Protein AF-A0A955JGC0-F1 (afdb_monomer)

Sequence (235 aa):
VHATVTGNVGMGVVRGPGHQGSLVNSIVRANGGPTQLTGFSPTSVRNSNVDAAFAGQNGNLAAPPLFVNVTQEDLALQPTSPCLGVAELAAANATLVDALEASRRLDHALSGTDLPDMGAYERPVFKLHISGQPQIGTMQVYSVSGPPGFVILFAGLLDGHASLSPFGFETVGQFANLIPVGPPSFAVGQPLALIVSGAPSLEGFRFGVQAIAFLASDPSKGQFTNRYRGRFYNP

pLDDT: mean 92.99, std 4.69, range [68.94, 98.31]

Mean predicted aligned error: 4.3 Å

Structure (mmCIF, N/CA/C/O backbone):
data_AF-A0A955JGC0-F1
#
_entry.id   AF-A0A955JGC0-F1
#
loop_
_atom_site.group_PDB
_atom_site.id
_atom_site.type_symbol
_atom_site.label_atom_id
_atom_site.label_alt_id
_atom_site.label_comp_id
_atom_site.label_asym_id
_atom_site.label_entity_id
_atom_site.label_seq_id
_atom_site.pdbx_PDB_ins_code
_atom_site.Cartn_x
_atom_site.Cartn_y
_atom_site.Cartn_z
_atom_site.occupancy
_atom_site.B_iso_or_equiv
_atom_site.auth_seq_id
_atom_site.auth_comp_id
_atom_site.auth_asym_id
_atom_site.auth_atom_id
_atom_site.pdbx_PDB_model_num
ATOM 1 N N . VAL A 1 1 ? 2.588 7.762 -11.967 1.00 78.00 1 VAL A N 1
ATOM 2 C CA . VAL A 1 1 ? 1.564 6.698 -12.031 1.00 78.00 1 VAL A CA 1
ATOM 3 C C . VAL A 1 1 ? 2.029 5.557 -11.141 1.00 78.00 1 VAL A C 1
ATOM 5 O O . VAL A 1 1 ? 2.940 4.850 -11.526 1.00 78.00 1 VAL A O 1
ATOM 8 N N . HIS A 1 2 ? 1.448 5.350 -9.966 1.00 92.25 2 HIS A N 1
ATOM 9 C CA . HIS A 1 2 ? 1.802 4.200 -9.121 1.00 92.25 2 HIS A CA 1
ATOM 10 C C . HIS A 1 2 ? 1.107 2.939 -9.644 1.00 92.25 2 HIS A C 1
ATOM 12 O O . HIS A 1 2 ? -0.031 2.660 -9.284 1.00 92.25 2 HIS A O 1
ATOM 18 N N . ALA A 1 3 ? 1.745 2.228 -10.572 1.00 94.81 3 ALA A N 1
ATOM 19 C CA . ALA A 1 3 ? 1.161 1.057 -11.222 1.00 94.81 3 ALA A CA 1
ATOM 20 C C . ALA A 1 3 ? 2.167 -0.082 -11.329 1.00 94.81 3 ALA A C 1
ATOM 22 O O . ALA A 1 3 ? 3.371 0.154 -11.428 1.00 94.81 3 ALA A O 1
ATOM 23 N N . THR A 1 4 ? 1.648 -1.304 -11.369 1.00 97.19 4 THR A N 1
ATOM 24 C CA . THR A 1 4 ? 2.418 -2.519 -11.623 1.00 97.19 4 THR A CA 1
ATOM 25 C C . THR A 1 4 ? 1.896 -3.171 -12.900 1.00 97.19 4 THR A C 1
ATOM 27 O O . THR A 1 4 ? 0.708 -3.459 -13.002 1.00 97.19 4 THR A O 1
ATOM 30 N N . VAL A 1 5 ? 2.779 -3.401 -13.869 1.00 96.56 5 VAL A N 1
ATOM 31 C CA . VAL A 1 5 ? 2.499 -4.093 -15.133 1.00 96.56 5 VAL A CA 1
ATOM 32 C C . VAL A 1 5 ? 3.520 -5.218 -15.292 1.00 96.56 5 VAL A C 1
ATOM 34 O O . VAL A 1 5 ? 4.711 -4.970 -15.501 1.00 96.56 5 VAL A O 1
ATOM 37 N N . THR A 1 6 ? 3.063 -6.458 -15.150 1.00 96.31 6 THR A N 1
ATOM 38 C CA . THR A 1 6 ? 3.913 -7.654 -15.102 1.00 96.31 6 THR A CA 1
ATOM 39 C C . THR A 1 6 ? 3.178 -8.862 -15.663 1.00 96.31 6 THR A C 1
ATOM 41 O O . THR A 1 6 ? 1.951 -8.893 -15.651 1.00 96.31 6 THR A O 1
ATOM 44 N N . GLY A 1 7 ? 3.917 -9.880 -16.112 1.00 94.00 7 GLY A N 1
ATOM 45 C CA . GLY A 1 7 ? 3.342 -11.165 -16.516 1.00 94.00 7 GLY A CA 1
ATOM 46 C C . GLY A 1 7 ? 2.616 -11.159 -17.863 1.00 94.00 7 GLY A C 1
ATOM 47 O O . GLY A 1 7 ? 2.029 -12.173 -18.233 1.00 94.00 7 GLY A O 1
ATOM 48 N N . ASN A 1 8 ? 2.668 -10.066 -18.629 1.00 93.69 8 ASN A N 1
ATOM 49 C CA . ASN A 1 8 ? 2.127 -10.063 -19.986 1.00 93.69 8 ASN A CA 1
ATOM 50 C C . ASN A 1 8 ? 2.946 -10.999 -20.885 1.00 93.69 8 ASN A C 1
ATOM 52 O O . ASN A 1 8 ? 4.169 -11.038 -20.780 1.00 93.69 8 ASN A O 1
ATOM 56 N N . VAL A 1 9 ? 2.299 -11.688 -21.832 1.00 94.25 9 VAL A N 1
ATOM 57 C CA . VAL A 1 9 ? 3.006 -12.478 -22.866 1.00 94.25 9 VAL A CA 1
ATOM 58 C C . VAL A 1 9 ? 3.831 -11.566 -23.783 1.00 94.25 9 VAL A C 1
ATOM 60 O O . VAL A 1 9 ? 4.929 -11.921 -24.201 1.00 94.25 9 VAL A O 1
ATOM 63 N N . GLY A 1 10 ? 3.297 -10.382 -24.092 1.00 91.81 10 GLY A N 1
ATOM 64 C CA . GLY A 1 10 ? 3.948 -9.367 -24.915 1.00 91.81 10 GLY A CA 1
ATOM 65 C C . GLY A 1 10 ? 4.701 -8.321 -24.094 1.00 91.81 10 GLY A C 1
ATOM 66 O O . GLY A 1 10 ? 5.237 -8.591 -23.022 1.00 91.81 10 GLY A O 1
ATOM 67 N N . MET A 1 11 ? 4.754 -7.099 -24.616 1.00 91.06 11 MET A N 1
ATOM 68 C CA . MET A 1 11 ? 5.411 -5.971 -23.949 1.00 91.06 11 MET A CA 1
ATOM 69 C C . MET A 1 11 ? 4.656 -5.521 -22.686 1.00 91.06 11 MET A C 1
ATOM 71 O O . MET A 1 11 ? 3.494 -5.869 -22.477 1.00 91.06 11 MET A O 1
ATOM 75 N N . GLY A 1 12 ? 5.323 -4.718 -21.854 1.00 94.31 12 GLY A N 1
ATOM 76 C CA . GLY A 1 12 ? 4.709 -4.089 -20.684 1.00 94.31 12 GLY A CA 1
ATOM 77 C C . GLY A 1 12 ? 3.813 -2.910 -21.070 1.00 94.31 12 GLY A C 1
ATOM 78 O O . GLY A 1 12 ? 2.594 -3.041 -21.114 1.00 94.31 12 GLY A O 1
ATOM 79 N N . VAL A 1 13 ? 4.414 -1.751 -21.355 1.00 95.06 13 VAL A N 1
ATOM 80 C CA . VAL A 1 13 ? 3.687 -0.515 -21.692 1.00 95.06 13 VAL A CA 1
ATOM 81 C C . VAL A 1 13 ? 4.189 0.072 -23.008 1.00 95.06 13 VAL A C 1
ATOM 83 O O . VAL A 1 13 ? 5.379 0.332 -23.186 1.00 95.06 13 VAL A O 1
ATOM 86 N N . VAL A 1 14 ? 3.253 0.352 -23.915 1.00 93.19 14 VAL A N 1
ATOM 87 C CA . VAL A 1 14 ? 3.519 1.011 -25.199 1.00 93.19 14 VAL A CA 1
ATOM 88 C C . VAL A 1 14 ? 2.933 2.414 -25.177 1.00 93.19 14 VAL A C 1
ATOM 90 O O . VAL A 1 14 ? 1.732 2.595 -24.979 1.00 93.19 14 VAL A O 1
ATOM 93 N N . ARG A 1 15 ? 3.773 3.416 -25.426 1.00 92.75 15 ARG A N 1
ATOM 94 C CA . ARG A 1 15 ? 3.343 4.796 -25.630 1.00 92.75 15 ARG A CA 1
ATOM 95 C C . ARG A 1 15 ? 3.159 5.056 -27.119 1.00 92.75 15 ARG A C 1
ATOM 97 O O . ARG A 1 15 ? 4.127 5.171 -27.867 1.00 92.75 15 ARG A O 1
ATOM 104 N N . GLY A 1 16 ? 1.897 5.123 -27.537 1.00 90.56 16 GLY A N 1
ATOM 105 C CA . GLY A 1 16 ? 1.527 5.372 -28.926 1.00 90.56 16 GLY A CA 1
ATOM 106 C C . GLY A 1 16 ? 1.867 6.794 -29.403 1.00 90.56 16 GLY A C 1
ATOM 107 O O . GLY A 1 16 ? 2.052 7.703 -28.582 1.00 90.56 16 GLY A O 1
ATOM 108 N N . PRO A 1 17 ? 1.902 7.018 -30.730 1.00 87.62 17 PRO A N 1
ATOM 109 C CA . PRO A 1 17 ? 2.074 8.349 -31.306 1.00 87.62 17 PRO A CA 1
ATOM 110 C C . PRO A 1 17 ? 1.052 9.348 -30.739 1.00 87.62 17 PRO A C 1
ATOM 112 O O . PRO A 1 17 ? -0.105 9.003 -30.500 1.00 87.62 17 PRO A O 1
ATOM 115 N N . GLY A 1 18 ? 1.483 10.583 -30.475 1.00 85.44 18 GLY A N 1
ATOM 116 C CA . GLY A 1 18 ? 0.622 11.655 -29.951 1.00 85.44 18 GLY A CA 1
ATOM 117 C C . GLY A 1 18 ? 0.405 11.667 -28.430 1.00 85.44 18 GLY A C 1
ATOM 118 O O . GLY A 1 18 ? -0.159 12.628 -27.915 1.00 85.44 18 GLY A O 1
ATOM 119 N N . HIS A 1 19 ? 0.886 10.667 -27.685 1.00 88.44 19 HIS A N 1
ATOM 120 C CA . HIS A 1 19 ? 0.755 10.639 -26.223 1.00 88.44 19 HIS A CA 1
ATOM 121 C C . HIS A 1 19 ? 1.965 11.291 -25.537 1.00 88.44 19 HIS A C 1
ATOM 123 O O . HIS A 1 19 ? 3.108 11.044 -25.931 1.00 88.44 19 HIS A O 1
ATOM 129 N N . GLN A 1 20 ? 1.733 12.097 -24.487 1.00 86.38 20 GLN A N 1
ATOM 130 C CA . GLN A 1 20 ? 2.781 12.839 -23.754 1.00 86.38 20 GLN A CA 1
ATOM 131 C C . GLN A 1 20 ? 2.987 12.453 -22.273 1.00 86.38 20 GLN A C 1
ATOM 133 O O . GLN A 1 20 ? 3.732 13.114 -21.556 1.00 86.38 20 GLN A O 1
ATOM 138 N N . GLY A 1 21 ? 2.365 11.363 -21.812 1.00 88.69 21 GLY A N 1
ATOM 139 C CA . GLY A 1 21 ? 2.423 10.931 -20.409 1.00 88.69 21 GLY A CA 1
ATOM 140 C C . GLY A 1 21 ? 3.812 10.490 -19.922 1.00 88.69 21 GLY A C 1
ATOM 141 O O . GLY A 1 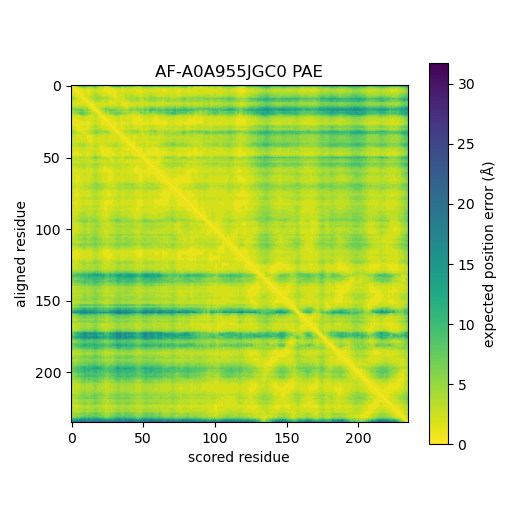21 ? 4.645 10.027 -20.705 1.00 88.69 21 GLY A O 1
ATOM 142 N N . SER A 1 22 ? 4.034 10.601 -18.608 1.00 92.19 22 SER A N 1
ATOM 143 C CA . SER A 1 22 ? 5.239 10.109 -17.923 1.00 92.19 22 SER A CA 1
ATOM 144 C C . SER A 1 22 ? 4.949 8.874 -17.065 1.00 92.19 22 SER A C 1
ATOM 146 O O . SER A 1 22 ? 3.861 8.735 -16.499 1.00 92.19 22 SER A O 1
ATOM 148 N N . LEU A 1 23 ? 5.941 7.989 -16.963 1.00 95.25 23 LEU A N 1
ATOM 149 C CA . LEU A 1 23 ? 5.955 6.846 -16.053 1.00 95.25 23 LEU A CA 1
ATOM 150 C C . LEU A 1 23 ? 6.730 7.241 -14.788 1.00 95.25 23 LEU A C 1
ATOM 152 O O . LEU A 1 23 ? 7.855 7.733 -14.870 1.00 95.25 23 LEU A O 1
ATOM 156 N N . VAL A 1 24 ? 6.104 7.090 -13.623 1.00 96.31 24 VAL A N 1
ATOM 157 C CA . VAL A 1 24 ? 6.618 7.619 -12.348 1.00 96.31 24 VAL A CA 1
ATOM 158 C C . VAL A 1 24 ? 6.186 6.693 -11.237 1.00 96.31 24 VAL A C 1
ATOM 160 O O . VAL A 1 24 ? 4.976 6.501 -11.122 1.00 96.31 24 VAL A O 1
ATOM 163 N N . ASN A 1 25 ? 7.104 6.204 -10.406 1.00 97.31 25 ASN A N 1
ATOM 164 C CA . ASN A 1 25 ? 6.797 5.315 -9.279 1.00 97.31 25 ASN A CA 1
ATOM 165 C C . ASN A 1 25 ? 6.118 4.009 -9.703 1.00 97.31 25 ASN A C 1
ATOM 167 O O . ASN A 1 25 ? 5.312 3.451 -8.964 1.00 97.31 25 ASN A O 1
ATOM 171 N N . SER A 1 26 ? 6.403 3.531 -10.914 1.00 97.50 26 SER A N 1
ATOM 172 C CA . SER A 1 26 ? 5.779 2.330 -11.472 1.00 97.50 26 SER A CA 1
ATOM 173 C C . SER A 1 26 ? 6.730 1.139 -11.464 1.00 97.50 26 SER A C 1
ATOM 175 O O . SER A 1 26 ? 7.951 1.290 -11.471 1.00 97.50 26 SER A O 1
ATOM 177 N N . ILE A 1 27 ? 6.167 -0.059 -11.552 1.00 98.31 27 ILE A N 1
ATOM 178 C CA . ILE A 1 27 ? 6.893 -1.278 -11.891 1.00 98.31 27 ILE A CA 1
ATOM 179 C C . ILE A 1 27 ? 6.371 -1.766 -13.241 1.00 98.31 27 ILE A C 1
ATOM 181 O O . ILE A 1 27 ? 5.200 -2.108 -13.366 1.00 98.31 27 ILE A O 1
ATOM 185 N N . VAL A 1 28 ? 7.236 -1.817 -14.250 1.00 97.56 28 VAL A N 1
ATOM 186 C CA . VAL A 1 28 ? 6.958 -2.448 -15.546 1.00 97.56 28 VAL A CA 1
ATOM 187 C C . VAL A 1 28 ? 8.076 -3.453 -15.806 1.00 97.56 28 VAL A C 1
ATOM 189 O O . VAL A 1 28 ? 9.129 -3.114 -16.342 1.00 97.56 28 VAL A O 1
ATOM 192 N N . ARG A 1 29 ? 7.898 -4.687 -15.331 1.00 95.19 29 ARG A N 1
ATOM 193 C CA . ARG A 1 29 ? 8.932 -5.737 -15.321 1.00 95.19 29 ARG A CA 1
ATOM 194 C C . ARG A 1 29 ? 8.314 -7.103 -15.560 1.00 95.19 29 ARG A C 1
ATOM 196 O O . ARG A 1 29 ? 7.120 -7.277 -15.374 1.00 95.19 29 ARG A O 1
ATOM 203 N N . ALA A 1 30 ? 9.161 -8.071 -15.911 1.00 93.31 30 ALA A N 1
ATOM 204 C CA . ALA A 1 30 ? 8.781 -9.474 -16.080 1.00 93.31 30 ALA A CA 1
ATOM 205 C C . ALA A 1 30 ? 7.608 -9.695 -17.062 1.00 93.31 30 ALA A C 1
ATOM 207 O O . ALA A 1 30 ? 6.782 -10.583 -16.869 1.00 93.31 30 ALA A O 1
ATOM 208 N N . ASN A 1 31 ? 7.547 -8.887 -18.122 1.00 95.25 31 ASN A N 1
ATOM 209 C CA . ASN A 1 31 ? 6.707 -9.125 -19.296 1.00 95.25 31 ASN A CA 1
ATOM 210 C C . ASN A 1 31 ? 7.528 -9.853 -20.378 1.00 95.25 31 ASN A C 1
ATOM 212 O O . ASN A 1 31 ? 8.738 -9.636 -20.468 1.00 95.25 31 ASN A O 1
ATOM 216 N N . GLY A 1 32 ? 6.882 -10.707 -21.174 1.00 92.94 32 GLY A N 1
ATOM 217 C CA . GLY A 1 32 ? 7.504 -11.650 -22.114 1.00 92.94 32 GLY A CA 1
ATOM 218 C C . GLY A 1 32 ? 7.983 -11.054 -23.441 1.00 92.94 32 GLY A C 1
ATOM 219 O O . GLY A 1 32 ? 8.671 -11.728 -24.205 1.00 92.94 32 GLY A O 1
ATOM 220 N N . GLY A 1 33 ? 7.652 -9.795 -23.722 1.00 90.25 33 GLY A N 1
ATOM 221 C CA . GLY A 1 33 ? 8.139 -9.065 -24.889 1.00 90.25 33 GLY A CA 1
ATOM 222 C C . GLY A 1 33 ? 9.628 -8.697 -24.799 1.00 90.25 33 GLY A C 1
ATOM 223 O O . GLY A 1 33 ? 10.219 -8.722 -23.719 1.00 90.25 33 GLY A O 1
ATOM 224 N N . PRO A 1 34 ? 10.244 -8.283 -25.924 1.00 88.62 34 PRO A N 1
ATOM 225 C CA . PRO A 1 34 ? 11.668 -7.932 -25.975 1.00 88.62 34 PRO A CA 1
ATOM 226 C C . PRO A 1 34 ? 12.019 -6.679 -25.155 1.00 88.62 34 PRO A C 1
ATOM 228 O O . PRO A 1 34 ? 13.178 -6.476 -24.807 1.00 88.62 34 PRO A O 1
ATOM 231 N N . THR A 1 35 ? 11.024 -5.842 -24.852 1.00 91.88 35 THR A N 1
ATOM 232 C CA . THR A 1 35 ? 11.151 -4.625 -24.044 1.00 91.88 35 THR A CA 1
ATOM 233 C C . THR A 1 35 ? 9.970 -4.507 -23.086 1.00 91.88 35 THR A C 1
ATOM 235 O O . THR A 1 35 ? 8.833 -4.844 -23.434 1.00 91.88 35 THR A O 1
ATOM 238 N N . GLN A 1 36 ? 10.211 -3.980 -21.889 1.00 94.00 36 GLN A N 1
ATOM 239 C CA . GLN A 1 36 ? 9.168 -3.606 -20.938 1.00 94.00 36 GLN A CA 1
ATOM 240 C C . GLN A 1 36 ? 8.467 -2.299 -21.340 1.00 94.00 36 GLN A C 1
ATOM 242 O O . GLN A 1 36 ? 7.262 -2.172 -21.126 1.00 94.00 36 GLN A O 1
ATOM 247 N N . LEU A 1 37 ? 9.187 -1.357 -21.956 1.00 94.62 37 LEU A N 1
ATOM 248 C CA . LEU A 1 37 ? 8.676 -0.060 -22.398 1.00 94.62 37 LEU A CA 1
ATOM 249 C C . LEU A 1 37 ? 8.966 0.210 -23.878 1.00 94.62 37 LEU A C 1
ATOM 251 O O . LEU A 1 37 ? 10.046 -0.079 -24.387 1.00 94.62 37 LEU A O 1
ATOM 255 N N . THR A 1 38 ? 8.030 0.867 -24.560 1.00 93.38 38 THR A N 1
ATOM 256 C CA . THR A 1 38 ? 8.218 1.341 -25.942 1.00 93.38 38 THR A CA 1
ATOM 257 C C . THR A 1 38 ? 7.654 2.746 -26.114 1.00 93.38 38 THR A C 1
ATOM 259 O O . THR A 1 38 ? 6.584 3.051 -25.595 1.00 93.38 38 THR A O 1
ATOM 262 N N . GLY A 1 39 ? 8.361 3.607 -26.854 1.00 92.81 39 GLY A N 1
ATOM 263 C CA . GLY A 1 39 ? 7.915 4.979 -27.139 1.00 92.81 39 GLY A CA 1
ATOM 264 C C . GLY A 1 39 ? 8.139 5.979 -25.996 1.00 92.81 39 GLY A C 1
ATOM 265 O O . GLY A 1 39 ? 7.565 7.066 -26.012 1.00 92.81 39 GLY A O 1
ATOM 266 N N . PHE A 1 40 ? 8.964 5.631 -25.005 1.00 93.81 40 PHE A N 1
ATOM 267 C CA . PHE A 1 40 ? 9.333 6.511 -23.894 1.00 93.81 40 PHE A CA 1
ATOM 268 C C . PHE A 1 40 ? 10.752 7.056 -24.065 1.00 93.81 40 PHE A C 1
ATOM 270 O O . PHE A 1 40 ? 11.670 6.315 -24.411 1.00 93.81 40 PHE A O 1
ATOM 277 N N . SER A 1 41 ? 10.944 8.344 -23.771 1.00 91.44 41 SER A N 1
ATOM 278 C CA . SER A 1 41 ? 12.279 8.923 -23.592 1.00 91.44 41 SER A CA 1
ATOM 279 C C . SER A 1 41 ? 12.772 8.684 -22.160 1.00 91.44 41 SER A C 1
ATOM 281 O O . SER A 1 41 ? 11.941 8.625 -21.244 1.00 91.44 41 SER A O 1
ATOM 283 N N . PRO A 1 42 ? 14.094 8.648 -21.913 1.00 89.44 42 PRO A N 1
ATOM 284 C CA . PRO A 1 42 ? 14.625 8.524 -20.556 1.00 89.44 42 PRO A CA 1
ATOM 285 C C . PRO A 1 42 ? 14.139 9.610 -19.589 1.00 89.44 42 PRO A C 1
ATOM 287 O O . PRO A 1 42 ? 13.915 9.342 -18.416 1.00 89.44 42 PRO A O 1
ATOM 290 N N . THR A 1 43 ? 13.889 10.825 -20.083 1.00 90.81 43 THR A N 1
ATOM 291 C CA . THR A 1 43 ? 13.346 11.942 -19.289 1.00 90.81 43 THR A CA 1
ATOM 292 C C . THR A 1 43 ? 11.877 11.771 -18.896 1.00 90.81 43 THR A C 1
ATOM 294 O O . THR A 1 43 ? 11.405 12.434 -17.977 1.00 90.81 43 THR A O 1
ATOM 297 N N . SER A 1 44 ? 11.139 10.891 -19.577 1.00 93.94 44 SER A N 1
ATOM 298 C CA . SER A 1 44 ? 9.718 10.631 -19.313 1.00 93.94 44 SER A CA 1
ATOM 299 C C . SER A 1 44 ? 9.470 9.458 -18.362 1.00 93.94 44 SER A C 1
ATOM 301 O O . SER A 1 44 ? 8.315 9.158 -18.063 1.00 93.94 44 SER A O 1
ATOM 303 N N . VAL A 1 45 ? 10.535 8.811 -17.886 1.00 96.25 45 VAL A N 1
ATOM 304 C CA . VAL A 1 45 ? 10.494 7.675 -16.961 1.00 96.25 45 VAL A CA 1
ATOM 305 C C . VAL A 1 45 ? 11.361 8.020 -15.756 1.00 96.25 45 VAL A C 1
ATOM 307 O O . VAL A 1 45 ? 12.550 8.298 -15.914 1.00 96.25 45 VAL A O 1
ATOM 310 N N . ARG A 1 46 ? 10.786 8.035 -14.554 1.00 96.75 46 ARG A N 1
ATOM 311 C CA . ARG A 1 46 ? 11.516 8.345 -13.314 1.00 96.75 46 ARG A CA 1
ATOM 312 C C . ARG A 1 46 ? 11.058 7.472 -12.156 1.00 96.75 46 ARG A C 1
ATOM 314 O O . ARG A 1 46 ? 9.897 7.056 -12.127 1.00 96.75 46 ARG A O 1
ATOM 321 N N . ASN A 1 47 ? 11.962 7.210 -11.215 1.00 97.38 47 ASN A N 1
ATOM 322 C CA . ASN A 1 47 ? 11.716 6.439 -9.995 1.00 97.38 47 ASN A CA 1
ATOM 323 C C . ASN A 1 47 ? 10.858 5.190 -10.246 1.00 97.38 47 ASN A C 1
ATOM 325 O O . ASN A 1 47 ? 9.907 4.927 -9.521 1.00 97.38 47 ASN A O 1
ATOM 329 N N . SER A 1 48 ? 11.132 4.470 -11.331 1.00 98.00 48 SER A N 1
ATOM 330 C CA . SER A 1 48 ? 10.359 3.304 -11.753 1.00 98.00 48 SER A CA 1
ATOM 331 C C . SER A 1 48 ? 11.277 2.105 -11.957 1.00 98.00 48 SER A C 1
ATOM 333 O O . SER A 1 48 ? 12.432 2.258 -12.351 1.00 98.00 48 SER A O 1
ATOM 335 N N . ASN A 1 49 ? 10.770 0.897 -11.725 1.00 98.06 49 ASN A N 1
ATOM 336 C CA . ASN A 1 49 ? 11.495 -0.335 -12.022 1.00 98.06 49 ASN A CA 1
ATOM 337 C C . ASN A 1 49 ? 11.079 -0.847 -13.405 1.00 98.06 49 ASN A C 1
ATOM 339 O O . ASN A 1 49 ? 9.927 -1.235 -13.592 1.00 98.06 49 ASN A O 1
ATOM 343 N N . VAL A 1 50 ? 11.986 -0.787 -14.380 1.00 96.19 50 VAL A N 1
ATOM 344 C CA . VAL A 1 50 ? 11.704 -0.924 -15.821 1.00 96.19 50 VAL A CA 1
ATOM 345 C C . VAL A 1 50 ? 12.857 -1.633 -16.562 1.00 96.19 50 VAL A C 1
ATOM 347 O O . VAL A 1 50 ? 13.647 -2.362 -15.961 1.00 96.19 50 VAL A O 1
ATOM 350 N N . ASP A 1 51 ? 12.955 -1.478 -17.886 1.00 92.19 51 ASP A N 1
ATOM 351 C CA . ASP A 1 51 ? 14.066 -2.013 -18.682 1.00 92.19 51 ASP A CA 1
ATOM 352 C C . ASP A 1 51 ? 15.443 -1.504 -18.233 1.00 92.19 51 ASP A C 1
ATOM 354 O O . ASP A 1 51 ? 15.608 -0.351 -17.827 1.00 92.19 51 ASP A O 1
ATOM 358 N N . ALA A 1 52 ? 16.467 -2.335 -18.454 1.00 92.06 52 ALA A N 1
ATOM 359 C CA . ALA A 1 52 ? 17.869 -1.985 -18.218 1.00 92.0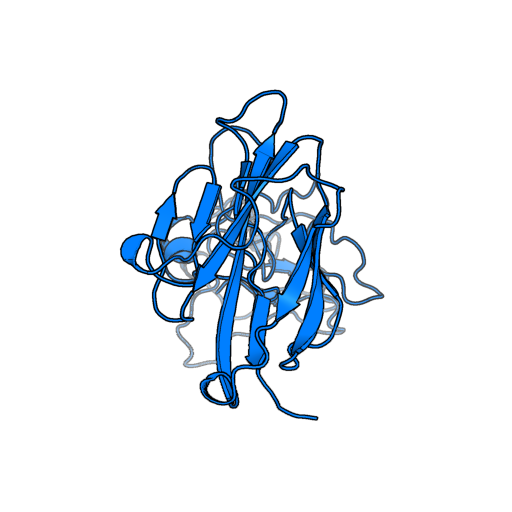6 52 ALA A CA 1
ATOM 360 C C . ALA A 1 52 ? 18.316 -0.709 -18.955 1.00 92.06 52 ALA A C 1
ATOM 362 O O . ALA A 1 52 ? 19.186 0.002 -18.464 1.00 92.06 52 ALA A O 1
ATOM 363 N N . ALA A 1 53 ? 17.681 -0.375 -20.084 1.00 92.25 53 ALA A N 1
ATOM 364 C CA . ALA A 1 53 ? 17.961 0.842 -20.846 1.00 92.25 53 ALA A CA 1
ATOM 365 C C . ALA A 1 53 ? 17.702 2.149 -20.064 1.00 92.25 53 ALA A C 1
ATOM 367 O O . ALA A 1 53 ? 18.265 3.186 -20.411 1.00 92.25 53 ALA A O 1
ATOM 368 N N . PHE A 1 54 ? 16.874 2.111 -19.015 1.00 94.94 54 PHE A N 1
ATOM 369 C CA . PHE A 1 54 ? 16.571 3.269 -18.165 1.00 94.94 54 PHE A CA 1
ATOM 370 C C . PHE A 1 54 ? 17.283 3.215 -16.807 1.00 94.94 54 PHE A C 1
ATOM 372 O O . PHE A 1 54 ? 17.246 4.199 -16.070 1.00 94.94 54 PHE A O 1
ATOM 379 N N . ALA A 1 55 ? 17.915 2.090 -16.456 1.00 93.88 55 ALA A N 1
ATOM 380 C CA . ALA A 1 55 ? 18.502 1.874 -15.137 1.00 93.88 55 ALA A CA 1
ATOM 381 C C . ALA A 1 55 ? 19.555 2.937 -14.793 1.00 93.88 55 ALA A C 1
ATOM 383 O O . ALA A 1 55 ? 20.370 3.319 -15.633 1.00 93.88 55 ALA A O 1
ATOM 384 N N . GLY A 1 56 ? 19.533 3.421 -13.549 1.00 93.50 56 GLY A N 1
ATOM 385 C CA . GLY A 1 56 ? 20.470 4.436 -13.056 1.00 93.50 56 GLY A CA 1
ATOM 386 C C . GLY A 1 56 ? 20.175 5.864 -13.528 1.00 93.50 56 GLY A C 1
ATOM 387 O O . GLY A 1 56 ? 20.815 6.802 -13.061 1.00 93.50 56 GLY A O 1
ATOM 388 N N . GLN A 1 57 ? 19.188 6.063 -14.403 1.00 94.88 57 GLN A N 1
ATOM 389 C CA . GLN A 1 57 ? 18.749 7.385 -14.849 1.00 94.88 57 GLN A CA 1
ATOM 390 C C . GLN A 1 57 ? 17.486 7.782 -14.089 1.00 94.88 57 GLN A C 1
ATOM 392 O O . GLN A 1 57 ? 16.580 6.967 -13.951 1.00 94.88 57 GLN A O 1
ATOM 397 N N . ASN A 1 58 ? 17.398 9.027 -13.611 1.00 95.25 58 ASN A N 1
ATOM 398 C CA . ASN A 1 58 ? 16.198 9.573 -12.952 1.00 95.25 58 ASN A CA 1
ATOM 399 C C . ASN A 1 58 ? 15.632 8.681 -11.823 1.00 95.25 58 ASN A C 1
ATOM 401 O O . ASN A 1 58 ? 14.418 8.569 -11.672 1.00 95.25 58 ASN A O 1
ATOM 405 N N . GLY A 1 59 ? 16.497 7.991 -11.070 1.00 95.50 59 GLY A N 1
ATOM 406 C CA . GLY A 1 59 ? 16.087 7.080 -9.993 1.00 95.50 59 GLY A CA 1
ATOM 407 C C . GLY A 1 59 ? 15.456 5.760 -10.455 1.00 95.50 59 GLY A C 1
ATOM 408 O O . GLY A 1 59 ? 14.870 5.054 -9.640 1.00 95.50 59 GLY A O 1
ATOM 409 N N . ASN A 1 60 ? 15.532 5.415 -11.744 1.00 97.81 60 ASN A N 1
ATOM 410 C CA . ASN A 1 60 ? 14.985 4.162 -12.254 1.00 97.81 60 ASN A CA 1
ATOM 411 C C . ASN A 1 60 ? 15.862 2.958 -11.906 1.00 97.81 60 ASN A C 1
ATOM 413 O O . ASN A 1 60 ? 17.095 3.024 -11.897 1.00 97.81 60 ASN A O 1
ATOM 417 N N . LEU A 1 61 ? 15.195 1.825 -11.722 1.00 97.88 61 LEU A N 1
ATOM 418 C CA . LEU A 1 61 ? 15.794 0.531 -11.437 1.00 97.88 61 LEU A CA 1
ATOM 419 C C . LEU A 1 61 ? 15.543 -0.434 -12.599 1.00 97.88 61 LEU A C 1
ATOM 421 O O . LEU A 1 61 ? 14.585 -0.284 -13.353 1.00 97.88 61 LEU A O 1
ATOM 425 N N . ALA A 1 62 ? 16.391 -1.452 -12.711 1.00 96.12 62 ALA A N 1
ATOM 426 C CA . ALA A 1 62 ? 16.149 -2.617 -13.557 1.00 96.12 62 ALA A CA 1
ATOM 427 C C . ALA A 1 62 ? 16.486 -3.885 -12.775 1.00 96.12 62 ALA A C 1
ATOM 429 O O . ALA A 1 62 ? 17.457 -4.586 -13.049 1.00 96.12 62 ALA A O 1
ATOM 430 N N . ALA A 1 63 ? 15.680 -4.159 -11.754 1.00 96.56 63 ALA A N 1
ATOM 431 C CA . ALA A 1 63 ? 15.890 -5.269 -10.834 1.00 96.56 63 ALA A CA 1
ATOM 432 C C . ALA A 1 63 ? 14.631 -6.146 -10.749 1.00 96.56 63 ALA A C 1
ATOM 434 O O . ALA A 1 63 ? 13.546 -5.705 -11.147 1.00 96.56 63 ALA A O 1
ATOM 435 N N . PRO A 1 64 ? 14.732 -7.408 -10.303 1.00 96.44 64 PRO A N 1
ATOM 436 C CA . PRO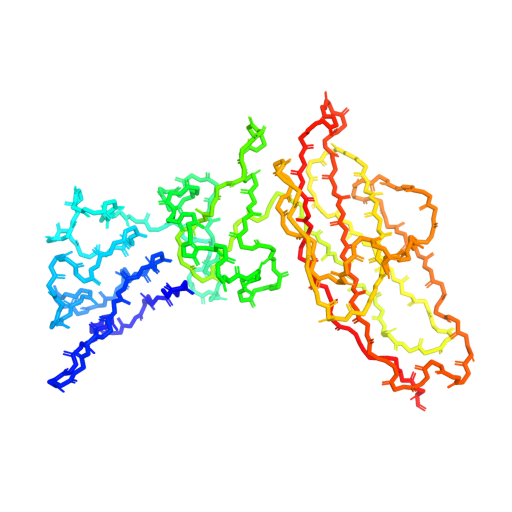 A 1 64 ? 13.554 -8.200 -9.966 1.00 96.44 64 PRO A CA 1
ATOM 437 C C . PRO A 1 64 ? 12.721 -7.477 -8.891 1.00 96.44 64 PRO A C 1
ATOM 439 O O . PRO A 1 64 ? 13.283 -7.123 -7.857 1.00 96.44 64 PRO A O 1
ATOM 442 N N . PRO A 1 65 ? 11.407 -7.252 -9.094 1.00 97.12 65 PRO A N 1
ATOM 443 C CA . PRO A 1 65 ? 10.565 -6.614 -8.079 1.00 97.12 65 PRO A CA 1
ATOM 444 C C . PRO A 1 65 ? 10.367 -7.452 -6.813 1.00 97.12 65 PRO A C 1
ATOM 446 O O . PRO A 1 65 ? 10.005 -6.897 -5.788 1.00 97.12 65 PRO A O 1
ATOM 449 N N . LEU A 1 66 ? 10.590 -8.770 -6.877 1.00 97.56 66 LEU A N 1
ATOM 450 C CA . LEU A 1 66 ? 10.366 -9.709 -5.770 1.00 97.56 66 LEU A CA 1
ATOM 451 C C . LEU A 1 66 ? 8.939 -9.607 -5.204 1.00 97.56 66 LEU A C 1
ATOM 453 O O . LEU A 1 66 ? 8.736 -9.216 -4.059 1.00 97.56 66 LEU A O 1
ATOM 457 N N . PHE A 1 67 ? 7.943 -9.938 -6.028 1.00 97.75 67 PHE A N 1
ATOM 458 C CA . PHE A 1 67 ? 6.546 -10.017 -5.595 1.00 97.75 67 PHE A CA 1
ATOM 459 C C . PHE A 1 67 ? 6.302 -11.220 -4.676 1.00 97.75 67 PHE A C 1
ATOM 461 O O . PHE A 1 67 ? 6.985 -12.238 -4.802 1.00 97.75 67 PHE A O 1
ATOM 468 N N . VAL A 1 68 ? 5.320 -11.129 -3.777 1.00 96.75 68 VAL A N 1
ATOM 469 C CA . VAL A 1 68 ? 4.949 -12.214 -2.854 1.00 96.75 68 VAL A CA 1
ATOM 470 C C . VAL A 1 68 ? 4.516 -13.462 -3.622 1.00 96.75 68 VAL A C 1
ATOM 472 O O . VAL A 1 68 ? 5.109 -14.522 -3.422 1.00 96.75 68 VAL A O 1
ATOM 475 N N . ASN A 1 69 ? 3.535 -13.347 -4.524 1.00 95.44 69 ASN A N 1
ATOM 476 C CA . ASN A 1 69 ? 3.111 -14.460 -5.368 1.00 95.44 69 ASN A CA 1
ATOM 477 C C . ASN A 1 69 ? 2.441 -13.998 -6.671 1.00 95.44 69 ASN A C 1
ATOM 479 O O . ASN A 1 69 ? 1.227 -13.827 -6.745 1.00 95.44 69 ASN A O 1
ATOM 483 N N . VAL A 1 70 ? 3.227 -13.918 -7.747 1.00 92.62 70 VAL A N 1
ATOM 484 C CA . VAL A 1 70 ? 2.724 -13.530 -9.077 1.00 92.62 70 VAL A CA 1
ATOM 485 C C . VAL A 1 70 ? 1.657 -14.493 -9.609 1.00 92.62 70 VAL A C 1
ATOM 487 O O . VAL A 1 70 ? 0.718 -14.054 -10.260 1.00 92.62 70 VAL A O 1
ATOM 490 N N . THR A 1 71 ? 1.762 -15.796 -9.321 1.00 91.25 71 THR A N 1
ATOM 491 C CA . THR A 1 71 ? 0.820 -16.805 -9.851 1.00 91.25 71 THR A CA 1
ATOM 492 C C . THR A 1 71 ? -0.569 -16.732 -9.224 1.00 91.25 71 THR A C 1
ATOM 494 O O . THR A 1 71 ? -1.531 -17.208 -9.818 1.00 91.25 71 THR A O 1
ATOM 497 N N . GLN A 1 72 ? -0.672 -16.127 -8.039 1.00 93.88 72 GLN A N 1
ATOM 498 C CA . GLN A 1 72 ? -1.933 -15.859 -7.347 1.00 93.88 72 GLN A CA 1
ATOM 499 C C . GLN A 1 72 ? -2.314 -14.374 -7.403 1.00 93.88 72 GLN A C 1
ATOM 501 O O . GLN A 1 72 ? -3.162 -13.941 -6.631 1.00 93.88 72 GLN A O 1
ATOM 506 N N . GLU A 1 73 ? -1.668 -13.598 -8.281 1.00 91.75 73 GLU A N 1
ATOM 507 C CA . GLU A 1 73 ? -1.887 -12.153 -8.442 1.00 91.75 73 GLU A CA 1
ATOM 508 C C . GLU A 1 73 ? -1.584 -11.320 -7.179 1.00 91.75 73 GLU A C 1
ATOM 510 O O . GLU A 1 73 ? -1.944 -10.146 -7.093 1.00 91.75 73 G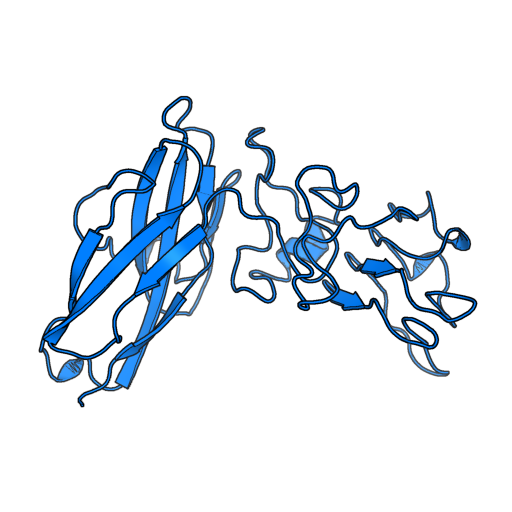LU A O 1
ATOM 515 N N . ASP A 1 74 ? -0.844 -11.881 -6.217 1.00 95.00 74 ASP A N 1
ATOM 516 C CA . ASP A 1 74 ? -0.318 -11.138 -5.074 1.00 95.00 74 ASP A CA 1
ATOM 517 C C . ASP A 1 74 ? 0.975 -10.423 -5.477 1.00 95.00 74 ASP A C 1
ATOM 519 O O . ASP A 1 74 ? 2.097 -10.939 -5.376 1.00 95.00 74 ASP A O 1
ATOM 523 N N . LEU A 1 75 ? 0.780 -9.213 -5.994 1.00 96.38 75 LEU A N 1
ATOM 524 C CA . LEU A 1 75 ? 1.836 -8.324 -6.461 1.00 96.38 75 LEU A CA 1
ATOM 525 C C . LEU A 1 75 ? 2.345 -7.377 -5.362 1.00 96.38 75 LEU A C 1
ATOM 527 O O . LEU A 1 75 ? 3.006 -6.382 -5.676 1.00 96.38 75 LEU A O 1
ATOM 531 N N . ALA A 1 76 ? 2.066 -7.661 -4.085 1.00 95.44 76 ALA A N 1
ATOM 532 C CA . ALA A 1 76 ? 2.742 -6.982 -2.987 1.00 95.44 76 ALA A CA 1
ATOM 533 C C . ALA A 1 76 ? 4.247 -7.299 -3.009 1.00 95.44 76 ALA A C 1
ATOM 535 O O . ALA A 1 76 ? 4.673 -8.367 -3.458 1.00 95.44 76 ALA A O 1
ATOM 536 N N . LEU A 1 77 ? 5.071 -6.367 -2.531 1.00 97.31 77 LEU A N 1
ATOM 537 C CA . LEU A 1 77 ? 6.524 -6.534 -2.503 1.00 97.31 77 LEU A CA 1
ATOM 538 C C . LEU A 1 77 ? 6.966 -7.380 -1.301 1.00 97.31 77 LEU A C 1
ATOM 540 O O . LEU A 1 77 ? 6.467 -7.227 -0.184 1.00 97.31 77 LEU A O 1
ATOM 544 N N . GLN A 1 78 ? 7.950 -8.252 -1.514 1.00 96.75 78 GLN A N 1
ATOM 545 C CA . GLN A 1 78 ? 8.642 -8.959 -0.437 1.00 96.75 78 GLN A CA 1
ATOM 546 C C . GLN A 1 78 ? 9.545 -8.004 0.367 1.00 96.75 78 GLN A C 1
ATOM 548 O O . GLN A 1 78 ? 10.007 -7.004 -0.182 1.00 96.75 78 GLN A O 1
ATOM 553 N N . PRO A 1 79 ? 9.882 -8.323 1.637 1.00 95.00 79 PRO A N 1
ATOM 554 C CA . PRO A 1 79 ? 10.696 -7.459 2.506 1.00 95.00 79 PRO A CA 1
ATOM 555 C C . PRO A 1 79 ? 12.095 -7.104 1.981 1.00 95.00 79 PRO A C 1
ATOM 557 O O . PRO A 1 79 ? 12.703 -6.160 2.466 1.00 95.00 79 PRO A O 1
ATOM 560 N N . THR A 1 80 ? 12.628 -7.873 1.032 1.00 96.06 80 THR A N 1
ATOM 561 C CA . THR A 1 80 ? 13.958 -7.672 0.434 1.00 96.06 80 THR A CA 1
ATOM 562 C C . THR A 1 80 ? 13.894 -7.052 -0.961 1.00 96.06 80 THR A C 1
ATOM 564 O O . THR A 1 80 ? 14.906 -6.997 -1.660 1.00 96.06 80 THR A O 1
ATOM 567 N N . SER A 1 81 ? 12.710 -6.618 -1.400 1.00 97.94 81 SER A N 1
ATOM 568 C CA . SER A 1 81 ? 12.537 -6.025 -2.719 1.00 97.94 81 SER A CA 1
ATOM 569 C C . SER A 1 81 ? 13.352 -4.734 -2.862 1.00 97.94 81 SER A C 1
ATOM 571 O O . SER A 1 81 ? 13.280 -3.862 -1.997 1.00 97.94 81 SER A O 1
ATOM 573 N N . PRO A 1 82 ? 14.068 -4.548 -3.987 1.00 97.56 82 PRO A N 1
ATOM 574 C CA . PRO A 1 82 ? 14.759 -3.294 -4.278 1.00 97.56 82 PRO A CA 1
ATOM 575 C C . PRO A 1 82 ? 13.792 -2.141 -4.588 1.00 97.56 82 PRO A C 1
ATOM 577 O O . PRO A 1 82 ? 14.235 -1.015 -4.771 1.00 97.56 82 PRO A O 1
ATOM 580 N N . CYS A 1 83 ? 12.489 -2.417 -4.704 1.00 97.94 83 CYS A N 1
ATOM 581 C CA . CYS A 1 83 ? 11.453 -1.423 -4.976 1.00 97.94 83 CYS A CA 1
ATOM 582 C C . CYS A 1 83 ? 10.878 -0.771 -3.711 1.00 97.94 83 CYS A C 1
ATOM 584 O O . CYS A 1 83 ? 10.039 0.119 -3.847 1.00 97.94 83 CYS A O 1
ATOM 586 N N . LEU A 1 84 ? 11.309 -1.199 -2.520 1.00 97.56 84 LEU A N 1
ATOM 587 C CA . LEU A 1 84 ? 10.825 -0.661 -1.252 1.00 97.56 84 LEU A CA 1
ATOM 588 C C . LEU A 1 84 ? 11.449 0.705 -0.933 1.00 97.56 84 LEU A C 1
ATOM 590 O O . LEU A 1 84 ? 12.666 0.857 -1.016 1.00 97.56 84 LEU A O 1
ATOM 594 N N . GLY A 1 85 ? 10.635 1.686 -0.540 1.00 96.12 85 GLY A N 1
ATOM 595 C CA . GLY A 1 85 ? 11.073 2.995 -0.037 1.00 96.12 85 GLY A CA 1
ATOM 596 C C . GLY A 1 85 ? 11.924 3.838 -0.995 1.00 96.12 85 GLY A C 1
ATOM 597 O O . GLY A 1 85 ? 12.705 4.674 -0.549 1.00 96.12 85 GLY A O 1
ATOM 598 N N . VAL A 1 86 ? 11.822 3.608 -2.305 1.00 96.25 86 VAL A N 1
ATOM 599 C CA . VAL A 1 86 ? 12.655 4.265 -3.336 1.00 96.25 86 VAL A CA 1
ATOM 600 C C . VAL A 1 86 ? 11.841 5.025 -4.389 1.00 96.25 86 VAL A C 1
ATOM 602 O O . VAL A 1 86 ? 12.403 5.572 -5.347 1.00 96.25 86 VAL A O 1
ATOM 605 N N . ALA A 1 87 ? 10.515 5.076 -4.243 1.00 96.62 87 ALA A N 1
ATOM 606 C CA . ALA A 1 87 ? 9.681 5.899 -5.104 1.00 96.62 87 ALA A CA 1
ATOM 607 C C . ALA A 1 87 ? 9.845 7.400 -4.800 1.00 96.62 87 ALA A C 1
ATOM 609 O O . ALA A 1 87 ? 10.299 7.830 -3.742 1.00 96.62 87 ALA A O 1
ATOM 610 N N . GLU A 1 88 ? 9.474 8.222 -5.773 1.00 95.12 88 GLU A N 1
ATOM 611 C CA . GLU A 1 88 ? 9.491 9.675 -5.691 1.00 95.12 88 GLU A CA 1
ATOM 612 C C . GLU A 1 88 ? 8.400 10.182 -4.736 1.00 95.12 88 GLU A C 1
ATOM 614 O O . GLU A 1 88 ? 7.204 9.989 -4.976 1.00 95.12 88 GLU A O 1
ATOM 619 N N . LEU A 1 89 ? 8.816 10.867 -3.669 1.00 93.12 89 LEU A N 1
ATOM 620 C CA . LEU A 1 89 ? 7.932 11.286 -2.582 1.00 93.12 89 LEU A CA 1
ATOM 621 C C . LEU A 1 89 ? 6.854 12.295 -3.006 1.00 93.12 89 LEU A C 1
ATOM 623 O O . LEU A 1 89 ? 5.715 12.188 -2.553 1.00 93.12 89 LEU A O 1
ATOM 627 N N . ALA A 1 90 ? 7.172 13.275 -3.860 1.00 92.19 90 ALA A N 1
ATOM 628 C CA . ALA A 1 90 ? 6.199 14.311 -4.216 1.00 92.19 90 ALA A CA 1
ATOM 629 C C . ALA A 1 90 ? 5.073 13.746 -5.098 1.00 92.19 90 ALA A C 1
ATOM 631 O O . ALA A 1 90 ? 3.903 14.049 -4.863 1.00 92.19 90 ALA A O 1
ATOM 632 N N . ALA A 1 91 ? 5.394 12.852 -6.036 1.00 91.44 91 ALA A N 1
ATOM 633 C CA . ALA A 1 91 ? 4.395 12.089 -6.780 1.00 91.44 91 ALA A CA 1
ATOM 634 C C . ALA A 1 91 ? 3.562 11.158 -5.882 1.00 91.44 91 ALA A C 1
ATOM 636 O O . ALA A 1 91 ? 2.350 11.062 -6.084 1.00 91.44 91 ALA A O 1
ATOM 637 N N . ALA A 1 92 ? 4.170 10.524 -4.873 1.00 91.81 92 ALA A N 1
ATOM 638 C CA . ALA A 1 92 ? 3.433 9.712 -3.904 1.00 91.81 92 ALA A CA 1
ATOM 639 C C . ALA A 1 92 ? 2.469 10.553 -3.059 1.00 91.81 92 ALA A C 1
ATOM 641 O O . ALA A 1 92 ? 1.342 10.135 -2.845 1.00 91.81 92 ALA A O 1
ATOM 642 N N . ASN A 1 93 ? 2.839 11.774 -2.661 1.00 90.94 93 ASN A N 1
ATOM 643 C CA . ASN A 1 93 ? 1.946 12.665 -1.908 1.00 90.94 93 ASN A CA 1
ATOM 644 C C . ASN A 1 93 ? 0.681 13.071 -2.682 1.00 90.94 93 ASN A C 1
ATOM 646 O O . ASN A 1 93 ? -0.312 13.450 -2.067 1.00 90.94 93 ASN A O 1
ATOM 650 N N . ALA A 1 94 ? 0.690 12.983 -4.015 1.00 90.31 94 ALA A N 1
ATOM 651 C CA . ALA A 1 94 ? -0.505 13.209 -4.826 1.00 90.31 94 ALA A CA 1
ATOM 652 C C . ALA A 1 94 ? -1.479 12.011 -4.817 1.00 90.31 94 ALA A C 1
ATOM 654 O O . ALA A 1 94 ? -2.611 12.139 -5.279 1.00 90.31 94 ALA A O 1
ATOM 655 N N . THR A 1 95 ? -1.052 10.849 -4.312 1.00 88.69 95 THR A N 1
ATOM 656 C CA . THR A 1 95 ? -1.831 9.606 -4.252 1.00 88.69 95 THR A CA 1
ATOM 657 C C . THR A 1 95 ? -1.895 9.134 -2.801 1.00 88.69 95 THR A C 1
ATOM 659 O O . THR A 1 95 ? -0.914 8.657 -2.265 1.00 88.69 95 THR A O 1
ATOM 662 N N . LEU A 1 96 ? -3.038 9.264 -2.131 1.00 89.50 96 LEU A N 1
ATOM 663 C CA . LEU A 1 96 ? -3.109 9.037 -0.676 1.00 89.50 96 LEU A CA 1
ATOM 664 C C . LEU A 1 96 ? -3.089 7.559 -0.277 1.00 89.50 96 LEU A C 1
ATOM 666 O O . LEU A 1 96 ? -2.506 7.196 0.746 1.00 89.50 96 LEU A O 1
ATOM 670 N N . VAL A 1 97 ? -3.743 6.723 -1.085 1.00 92.62 97 VAL A N 1
ATOM 671 C CA . VAL A 1 97 ? -3.865 5.283 -0.859 1.00 92.62 97 VAL A CA 1
ATOM 672 C C . VAL A 1 97 ? -3.425 4.492 -2.080 1.00 92.62 97 VAL A C 1
ATOM 674 O O . VAL A 1 97 ? -3.526 4.969 -3.211 1.00 92.62 97 VAL A O 1
ATOM 677 N N . ASP A 1 98 ? -2.950 3.279 -1.843 1.00 93.94 98 ASP A N 1
ATOM 678 C CA . ASP A 1 98 ? -2.645 2.296 -2.869 1.00 93.94 98 ASP A CA 1
ATOM 679 C C . ASP A 1 98 ? -3.887 1.474 -3.278 1.00 93.94 98 ASP A C 1
ATOM 681 O O . ASP A 1 98 ? -5.010 1.726 -2.827 1.00 93.94 98 ASP A O 1
ATOM 685 N N . ALA A 1 99 ? -3.698 0.478 -4.148 1.00 89.75 99 ALA A N 1
ATOM 686 C CA . ALA A 1 99 ? -4.791 -0.368 -4.633 1.00 89.75 99 ALA A CA 1
ATOM 687 C C . ALA A 1 99 ? -5.399 -1.314 -3.568 1.00 89.75 99 ALA A C 1
ATOM 689 O O . ALA A 1 99 ? -6.459 -1.887 -3.813 1.00 89.75 99 ALA A O 1
ATOM 690 N N . LEU A 1 100 ? -4.768 -1.473 -2.399 1.00 91.12 100 LEU A N 1
ATOM 691 C CA . LEU A 1 100 ? -5.286 -2.216 -1.239 1.00 91.12 100 LEU A CA 1
ATOM 692 C C . LEU A 1 100 ? -5.759 -1.288 -0.114 1.00 91.12 100 LEU A C 1
ATOM 694 O O . LEU A 1 100 ? -5.933 -1.738 1.020 1.00 91.12 100 LEU A O 1
ATOM 698 N N . GLU A 1 101 ? -5.977 -0.006 -0.419 1.00 93.00 101 GLU A N 1
ATOM 699 C CA . GLU A 1 101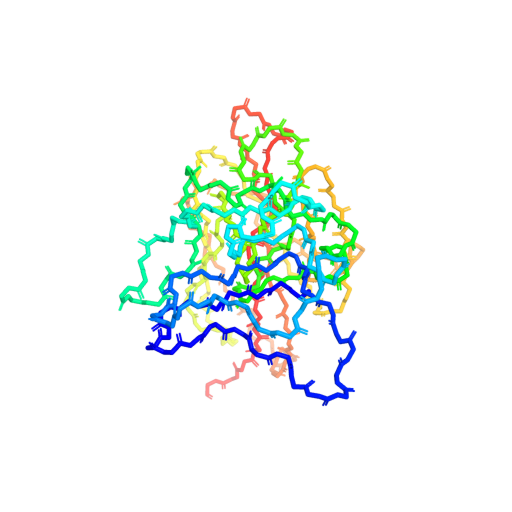 ? -6.388 1.019 0.543 1.00 93.00 101 GLU A CA 1
ATOM 700 C C . GLU A 1 101 ? -5.348 1.258 1.662 1.00 93.00 101 GLU A C 1
ATOM 702 O O . GLU A 1 101 ? -5.673 1.848 2.695 1.00 93.00 101 GLU A O 1
ATOM 707 N N . ALA A 1 102 ? -4.094 0.823 1.492 1.00 93.44 102 ALA A N 1
ATOM 708 C CA . ALA A 1 102 ? -2.984 1.181 2.372 1.00 93.44 102 ALA A CA 1
ATOM 709 C C . ALA A 1 102 ? -2.515 2.603 2.082 1.00 93.44 102 ALA A C 1
ATOM 711 O O . ALA A 1 102 ? -2.594 3.067 0.947 1.00 93.44 102 ALA A O 1
ATOM 712 N N . SER A 1 103 ? -2.025 3.307 3.105 1.00 93.50 103 SER A N 1
ATOM 713 C CA . SER A 1 103 ? -1.385 4.605 2.889 1.00 93.50 103 SER A CA 1
ATOM 714 C C . SER A 1 103 ? -0.266 4.464 1.862 1.00 93.50 103 SER A C 1
ATOM 716 O O . SER A 1 103 ? 0.518 3.531 1.972 1.00 93.50 103 SER A O 1
ATOM 718 N N . ARG A 1 104 ? -0.156 5.397 0.907 1.00 93.62 104 ARG A N 1
ATOM 719 C CA . ARG A 1 104 ? 0.911 5.397 -0.113 1.00 93.62 104 ARG A CA 1
ATOM 720 C C .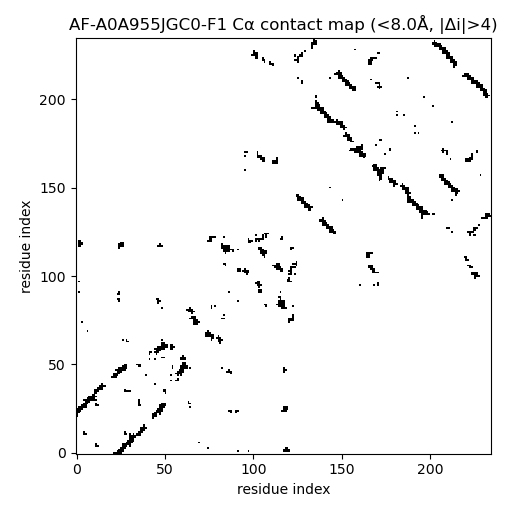 ARG A 1 104 ? 2.291 5.764 0.440 1.00 93.62 104 ARG A C 1
ATOM 722 O O . ARG A 1 104 ? 3.250 5.836 -0.313 1.00 93.62 104 ARG A O 1
ATOM 729 N N . ARG A 1 105 ? 2.394 6.071 1.729 1.00 93.25 105 ARG A N 1
ATOM 730 C CA . ARG A 1 105 ? 3.658 6.311 2.421 1.00 93.25 105 ARG A CA 1
ATOM 731 C C . ARG A 1 105 ? 3.650 5.501 3.696 1.00 93.25 105 ARG A C 1
ATOM 733 O O . ARG A 1 105 ? 2.796 5.731 4.548 1.00 93.25 105 ARG A O 1
ATOM 740 N N . LEU A 1 106 ? 4.586 4.571 3.820 1.00 94.75 106 LEU A N 1
ATOM 741 C CA . LEU A 1 106 ? 4.740 3.738 5.005 1.00 94.75 106 LEU A CA 1
ATOM 742 C C . LEU A 1 106 ? 6.222 3.595 5.341 1.00 94.75 106 LEU A C 1
ATOM 744 O O . LEU A 1 106 ? 7.078 3.528 4.463 1.00 94.75 106 LEU A O 1
ATOM 748 N N . ASP A 1 107 ? 6.533 3.514 6.628 1.00 93.62 107 ASP A N 1
ATOM 749 C CA . ASP A 1 107 ? 7.868 3.155 7.099 1.00 93.62 107 ASP A CA 1
ATOM 750 C C . ASP A 1 107 ? 8.000 1.627 7.149 1.00 93.62 107 ASP A C 1
ATOM 752 O O . ASP A 1 107 ? 7.971 1.000 8.211 1.00 93.62 107 ASP A O 1
ATOM 756 N N . HIS A 1 108 ? 8.111 1.004 5.970 1.00 91.81 108 HIS A N 1
ATOM 757 C CA . HIS A 1 108 ? 8.139 -0.457 5.826 1.00 91.81 108 HIS A CA 1
ATOM 758 C C . HIS A 1 108 ? 9.274 -1.134 6.628 1.00 91.81 108 HIS A C 1
ATOM 760 O O . HIS A 1 108 ? 9.204 -2.340 6.899 1.00 91.81 108 HIS A O 1
ATOM 766 N N . ALA A 1 109 ? 10.326 -0.373 6.958 1.00 92.38 109 ALA A N 1
ATOM 767 C CA . ALA A 1 109 ? 11.516 -0.804 7.686 1.00 92.38 109 ALA A CA 1
ATOM 768 C C . ALA A 1 109 ? 11.497 -0.420 9.176 1.00 92.38 109 ALA A C 1
ATOM 770 O O . ALA A 1 109 ? 12.399 -0.829 9.909 1.00 92.38 109 ALA A O 1
ATOM 771 N N . LEU A 1 110 ? 10.494 0.337 9.640 1.00 92.88 110 LEU A N 1
ATOM 772 C CA . LEU A 1 110 ? 10.415 0.862 11.013 1.00 92.88 110 LEU A CA 1
ATOM 773 C C . LEU A 1 110 ? 11.705 1.615 11.395 1.00 92.88 110 LEU A C 1
ATOM 775 O O . LEU A 1 110 ? 12.309 1.418 12.457 1.00 92.88 110 LEU A O 1
ATOM 779 N N . SER A 1 111 ? 12.170 2.435 10.463 1.00 92.19 111 SER A N 1
ATOM 780 C CA . SER A 1 111 ? 13.397 3.224 10.513 1.00 92.19 111 SER A CA 1
ATOM 781 C C . SER A 1 111 ? 13.187 4.640 11.057 1.00 92.19 111 SER A C 1
ATOM 783 O O . SER A 1 111 ? 14.158 5.316 11.385 1.00 92.19 111 SER A O 1
ATOM 785 N N . GLY A 1 112 ? 11.934 5.075 11.194 1.00 90.88 112 GLY A N 1
ATOM 786 C CA . GLY A 1 112 ? 11.545 6.449 11.491 1.00 90.88 112 GLY A CA 1
ATOM 787 C C . GLY A 1 112 ? 11.418 7.325 10.242 1.00 90.88 112 GLY A C 1
ATOM 788 O O . GLY A 1 112 ? 11.456 8.545 10.359 1.00 90.88 112 GLY A O 1
ATOM 789 N N . THR A 1 113 ? 11.314 6.744 9.042 1.00 92.06 113 THR A N 1
ATOM 790 C CA . THR A 1 113 ? 11.125 7.487 7.784 1.00 92.06 113 THR A CA 1
ATOM 791 C C . THR A 1 113 ? 10.114 6.768 6.893 1.00 92.06 113 THR A C 1
ATOM 793 O O . THR A 1 113 ? 10.338 5.631 6.489 1.00 92.06 113 THR A O 1
ATOM 796 N N . ASP A 1 114 ? 9.014 7.437 6.547 1.00 94.06 114 ASP A N 1
ATOM 797 C CA . ASP A 1 114 ? 7.994 6.901 5.645 1.00 94.06 114 ASP A CA 1
ATOM 798 C C . ASP A 1 114 ? 8.298 7.244 4.185 1.00 94.06 114 ASP A C 1
ATOM 800 O O . ASP A 1 114 ? 8.022 8.348 3.705 1.00 94.06 114 ASP A O 1
ATOM 804 N N . LEU A 1 115 ? 8.864 6.276 3.466 1.00 94.69 115 LEU A N 1
ATOM 805 C CA . LEU A 1 115 ? 9.174 6.403 2.046 1.00 94.69 115 LEU A CA 1
ATOM 806 C C . LEU A 1 115 ? 8.253 5.502 1.223 1.00 94.69 115 LEU A C 1
ATOM 808 O O . LEU A 1 115 ? 8.060 4.347 1.593 1.00 94.69 115 LEU A O 1
ATOM 812 N N . PRO A 1 116 ? 7.706 6.005 0.105 1.00 96.31 116 PRO A N 1
ATOM 813 C CA . PRO A 1 116 ? 6.841 5.216 -0.754 1.00 96.31 116 PRO A CA 1
ATOM 814 C C . PRO A 1 116 ? 7.626 4.128 -1.494 1.00 96.31 116 PRO A C 1
ATOM 816 O O . PRO A 1 116 ? 8.764 4.326 -1.938 1.00 96.31 116 PRO A O 1
ATOM 819 N N . ASP A 1 117 ? 6.968 3.005 -1.713 1.00 97.25 117 ASP A N 1
ATOM 820 C CA . ASP A 1 117 ? 7.405 1.933 -2.590 1.00 97.25 117 ASP A CA 1
ATOM 821 C C . ASP A 1 117 ? 7.111 2.274 -4.064 1.00 97.25 117 ASP A C 1
ATOM 823 O O . ASP A 1 117 ? 6.218 3.066 -4.393 1.00 97.25 117 ASP A O 1
ATOM 827 N N . MET A 1 118 ? 7.843 1.661 -4.995 1.00 97.88 118 MET A N 1
ATOM 828 C CA . MET A 1 118 ? 7.452 1.665 -6.410 1.00 97.88 118 MET A CA 1
ATOM 829 C C . MET A 1 118 ? 6.324 0.654 -6.655 1.00 97.88 118 MET A C 1
ATOM 831 O O . MET A 1 118 ? 6.295 -0.417 -6.058 1.00 97.88 118 MET A O 1
ATOM 835 N N . GLY A 1 119 ? 5.447 0.946 -7.616 1.00 97.00 119 GLY A N 1
ATOM 836 C CA . GLY A 1 119 ? 4.382 0.041 -8.049 1.00 97.00 119 GLY A CA 1
ATOM 837 C C . GLY A 1 119 ? 3.010 0.377 -7.469 1.00 97.00 119 GLY A C 1
ATOM 838 O O . GLY A 1 119 ? 2.797 1.436 -6.885 1.00 97.00 119 GLY A O 1
ATOM 839 N N . ALA A 1 120 ? 2.053 -0.524 -7.689 1.00 96.19 120 ALA A N 1
ATOM 840 C CA . ALA A 1 120 ? 0.650 -0.342 -7.304 1.00 96.19 120 ALA A CA 1
ATOM 841 C C . ALA A 1 120 ? 0.369 -0.547 -5.807 1.00 96.19 120 ALA A C 1
ATOM 843 O O . ALA A 1 120 ? -0.670 -0.099 -5.328 1.00 96.19 120 ALA A O 1
ATOM 844 N N . TYR A 1 121 ? 1.278 -1.200 -5.080 1.00 96.56 121 TYR A N 1
ATOM 845 C CA . TYR A 1 121 ? 1.089 -1.625 -3.692 1.00 96.56 121 TYR A CA 1
ATOM 846 C C . TYR A 1 121 ? 2.216 -1.076 -2.818 1.00 96.56 121 TYR A C 1
ATOM 848 O O . TYR A 1 121 ? 3.355 -0.989 -3.273 1.00 96.56 121 TYR A O 1
ATOM 856 N N . GLU A 1 122 ? 1.885 -0.636 -1.614 1.00 96.19 122 GLU A N 1
ATOM 857 C CA . GLU A 1 122 ? 2.840 -0.425 -0.526 1.00 96.19 122 GLU A CA 1
ATOM 858 C C . GLU A 1 122 ? 2.941 -1.705 0.301 1.00 96.19 122 GLU A C 1
ATOM 860 O O . GLU A 1 122 ? 1.985 -2.483 0.393 1.00 96.19 122 GLU A O 1
ATOM 865 N N . ARG A 1 123 ? 4.086 -1.930 0.943 1.00 94.88 123 ARG A N 1
ATOM 866 C CA . ARG A 1 123 ? 4.264 -3.044 1.873 1.00 94.88 123 ARG A CA 1
ATOM 867 C C . ARG A 1 123 ? 3.974 -2.604 3.315 1.00 94.88 123 ARG A C 1
ATOM 869 O O . ARG A 1 123 ? 4.861 -2.061 3.976 1.00 94.88 123 ARG A O 1
ATOM 876 N N . PRO A 1 124 ? 2.793 -2.918 3.880 1.00 94.44 124 PRO A N 1
ATOM 877 C CA . PRO A 1 124 ? 2.525 -2.617 5.275 1.00 94.44 124 PRO A CA 1
ATOM 878 C C . PRO A 1 124 ? 3.272 -3.560 6.228 1.00 94.44 124 PRO A C 1
ATOM 880 O O . PRO A 1 124 ? 3.319 -4.773 6.022 1.00 94.44 124 PRO A O 1
ATOM 883 N N . VAL A 1 125 ? 3.777 -3.011 7.333 1.00 95.56 125 VAL A N 1
ATOM 884 C CA . VAL A 1 125 ? 4.204 -3.781 8.515 1.00 95.56 125 VAL A CA 1
ATOM 885 C C . VAL A 1 125 ? 3.000 -4.214 9.355 1.00 95.56 125 VAL A C 1
ATOM 887 O O . VAL A 1 125 ? 2.971 -5.330 9.876 1.00 95.56 125 VAL A O 1
ATOM 890 N N . PHE A 1 126 ? 2.005 -3.333 9.476 1.00 97.25 126 PHE A N 1
ATOM 891 C CA . PHE A 1 126 ? 0.778 -3.565 10.230 1.00 97.25 126 PHE A CA 1
ATOM 892 C C . PHE A 1 126 ? -0.437 -3.513 9.305 1.00 97.25 126 PHE A C 1
ATOM 894 O O . PHE A 1 126 ? -0.594 -2.567 8.530 1.00 97.25 126 PHE A O 1
ATOM 901 N N . LYS A 1 127 ? -1.317 -4.511 9.405 1.00 96.94 127 LYS A N 1
ATOM 902 C CA . LYS A 1 127 ? -2.507 -4.643 8.551 1.00 96.94 127 LYS A CA 1
ATOM 903 C C . LYS A 1 127 ? -3.755 -4.824 9.401 1.00 96.94 127 LYS A C 1
ATOM 905 O O . LYS A 1 127 ? -3.773 -5.688 10.274 1.00 96.94 127 LYS A O 1
ATOM 910 N N . LEU A 1 128 ? -4.772 -4.010 9.134 1.00 97.56 128 LEU A N 1
ATOM 911 C CA . LEU A 1 128 ? -6.082 -4.090 9.767 1.00 97.56 128 LEU A CA 1
ATOM 912 C C . LEU A 1 128 ? -6.933 -5.129 9.041 1.00 97.56 128 LEU A C 1
ATOM 914 O O . LEU A 1 128 ? -7.129 -5.061 7.824 1.00 97.56 128 LEU A O 1
ATOM 918 N N . HIS A 1 129 ? -7.473 -6.051 9.824 1.00 96.81 129 HIS A N 1
ATOM 919 C CA . HIS A 1 129 ? -8.445 -7.051 9.422 1.00 96.81 129 HIS A CA 1
ATOM 920 C C . HIS A 1 129 ? -9.753 -6.760 10.143 1.00 96.81 129 HIS A C 1
ATOM 922 O O . HIS A 1 129 ? -9.767 -6.459 11.338 1.00 96.81 129 HIS A O 1
ATOM 928 N N . ILE A 1 130 ? -10.854 -6.854 9.408 1.00 95.19 130 ILE A N 1
ATOM 929 C CA . ILE A 1 130 ? -12.197 -6.701 9.956 1.00 95.19 130 ILE A CA 1
ATOM 930 C C . ILE A 1 130 ? -12.997 -7.920 9.528 1.00 95.19 130 ILE A C 1
ATOM 932 O O . ILE A 1 130 ? -12.983 -8.292 8.354 1.00 95.19 130 ILE A O 1
ATOM 936 N N . SER A 1 131 ? -13.669 -8.554 10.481 1.00 94.19 131 SER A N 1
ATOM 937 C CA . SER A 1 131 ? -14.589 -9.655 10.227 1.00 94.19 131 SER A CA 1
ATOM 938 C C . SER A 1 131 ? -15.954 -9.386 10.854 1.00 94.19 131 SER A C 1
ATOM 940 O O . SER A 1 131 ? -16.106 -8.569 11.764 1.00 94.19 131 SER A O 1
ATOM 942 N N . GLY A 1 132 ? -16.965 -10.070 10.321 1.00 89.25 132 GLY A N 1
ATOM 943 C CA . GLY A 1 132 ? -18.364 -9.721 10.541 1.00 89.25 132 GLY A CA 1
ATOM 944 C C . GLY A 1 132 ? -18.884 -8.781 9.456 1.00 89.25 132 GLY A C 1
ATOM 945 O O . GLY A 1 132 ? -18.128 -8.186 8.689 1.00 89.25 132 GLY A O 1
ATOM 946 N N . GLN A 1 133 ? -20.204 -8.694 9.361 1.00 84.06 133 GLN A N 1
ATOM 947 C CA . GLN A 1 133 ? -20.861 -7.782 8.437 1.00 84.06 133 GLN A CA 1
ATOM 948 C C . GLN A 1 133 ? -21.028 -6.410 9.101 1.00 84.06 133 GLN A C 1
ATOM 950 O O . GLN A 1 133 ? -21.291 -6.354 10.305 1.00 84.06 133 GLN A O 1
ATOM 955 N N . PRO A 1 134 ? -20.924 -5.294 8.356 1.00 85.81 134 PRO A N 1
ATOM 956 C CA . PRO A 1 134 ? -21.265 -3.971 8.867 1.00 85.81 134 PRO A CA 1
ATOM 957 C C . PRO A 1 134 ? -22.793 -3.814 8.939 1.00 85.81 134 PRO A C 1
ATOM 959 O O . PRO A 1 134 ? -23.373 -2.917 8.339 1.00 85.81 134 PRO A O 1
ATOM 962 N N . GLN A 1 135 ? -23.458 -4.712 9.653 1.00 90.56 135 GLN A N 1
ATOM 963 C CA . GLN A 1 135 ? -24.896 -4.723 9.848 1.00 90.56 135 GLN A CA 1
ATOM 964 C C . GLN A 1 135 ? -25.220 -4.093 11.207 1.00 90.56 135 GLN A C 1
ATOM 966 O O . GLN A 1 135 ? -24.500 -4.279 12.192 1.00 90.56 135 GLN A O 1
ATOM 971 N N . ILE A 1 136 ? -26.286 -3.297 11.269 1.00 90.56 136 ILE A N 1
ATOM 972 C CA . ILE A 1 136 ? -26.710 -2.680 12.531 1.00 90.56 136 ILE A CA 1
ATOM 973 C C . ILE A 1 136 ? -27.112 -3.757 13.550 1.00 90.56 136 ILE A C 1
ATOM 975 O O . ILE A 1 136 ? -27.741 -4.757 13.205 1.00 90.56 136 ILE A O 1
ATOM 979 N N . GLY A 1 137 ? -26.714 -3.580 14.810 1.00 89.50 137 GLY A N 1
ATOM 980 C CA . GLY A 1 137 ? -26.976 -4.539 15.888 1.00 89.50 137 GLY A CA 1
ATOM 981 C C . GLY A 1 137 ? -26.103 -5.800 15.880 1.00 89.50 137 GLY A C 1
ATOM 982 O O . GLY A 1 137 ? -26.233 -6.612 16.795 1.00 89.50 137 GLY A O 1
ATOM 983 N N . THR A 1 138 ? -25.208 -5.987 14.902 1.00 91.19 138 THR A N 1
ATOM 984 C CA . THR A 1 138 ? -24.331 -7.169 14.843 1.00 91.19 138 THR A CA 1
ATOM 985 C C . THR A 1 138 ? -22.930 -6.890 15.369 1.00 91.19 138 THR A C 1
ATOM 987 O O . THR A 1 138 ? -22.480 -5.748 15.453 1.00 91.19 138 THR A O 1
ATOM 990 N N . MET A 1 139 ? -22.211 -7.959 15.701 1.00 93.69 139 MET A N 1
ATOM 991 C CA . MET A 1 139 ? -20.815 -7.882 16.113 1.00 93.69 139 MET A CA 1
ATOM 992 C C . MET A 1 139 ? -19.891 -7.707 14.900 1.00 93.69 139 MET A C 1
ATOM 994 O O . MET A 1 139 ? -19.964 -8.478 13.943 1.00 93.69 139 MET A O 1
ATOM 998 N N . GLN A 1 140 ? -18.990 -6.732 14.984 1.00 93.94 140 GLN A N 1
ATOM 999 C CA . GLN A 1 140 ? -17.798 -6.625 14.148 1.00 93.94 140 GLN A CA 1
ATOM 1000 C C . GLN A 1 140 ? -16.561 -6.913 14.997 1.00 93.94 140 GLN A C 1
ATOM 1002 O O . GLN A 1 140 ? -16.485 -6.521 16.164 1.00 93.94 140 GLN A O 1
ATOM 1007 N N . VAL A 1 141 ? -15.588 -7.601 14.411 1.00 96.06 141 VAL A N 1
ATOM 1008 C CA . VAL A 1 141 ? -14.323 -7.933 15.063 1.00 96.06 141 VAL A CA 1
ATOM 1009 C C . VAL A 1 141 ? -13.188 -7.287 14.289 1.00 96.06 141 VAL A C 1
ATOM 1011 O O . VAL A 1 141 ? -13.035 -7.506 13.091 1.00 96.06 141 VAL A O 1
ATOM 1014 N N . TYR A 1 142 ? -12.383 -6.507 14.996 1.00 97.00 142 TYR A N 1
ATOM 1015 C CA . TYR A 1 142 ? -11.222 -5.804 14.472 1.00 97.00 142 TYR A CA 1
ATOM 1016 C C . TYR A 1 142 ? -9.965 -6.489 14.990 1.00 97.00 142 TYR A C 1
ATOM 1018 O O . TYR A 1 142 ? -9.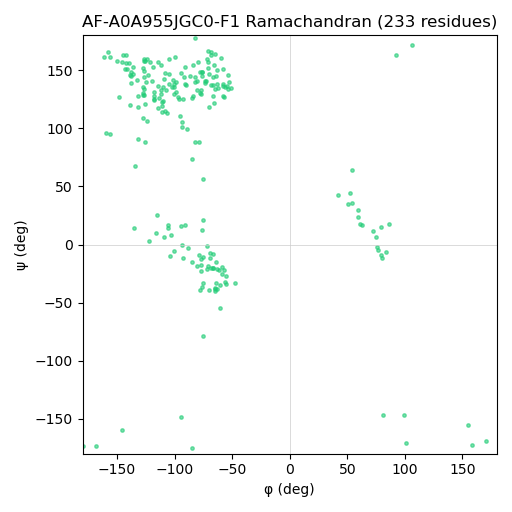853 -6.766 16.182 1.00 97.00 142 TYR A O 1
ATOM 1026 N N . SER A 1 143 ? -8.994 -6.751 14.129 1.00 97.38 143 SER A N 1
ATOM 1027 C CA . SER A 1 143 ? -7.679 -7.223 14.553 1.00 97.38 143 SER A CA 1
ATOM 1028 C C . SER A 1 143 ? -6.596 -6.611 13.682 1.00 97.38 143 SER A C 1
ATOM 1030 O O . SER A 1 143 ? -6.818 -6.282 12.520 1.00 97.38 143 SER A O 1
ATOM 1032 N N . VAL A 1 144 ? -5.405 -6.433 14.246 1.00 98.31 144 VAL A N 1
ATOM 1033 C CA . VAL A 1 144 ? -4.245 -5.959 13.490 1.00 98.31 144 VAL A CA 1
ATOM 1034 C C . VAL A 1 144 ? -3.175 -7.031 13.529 1.00 98.31 144 VAL A C 1
ATOM 1036 O O . VAL A 1 144 ? -2.815 -7.502 14.606 1.00 98.31 144 VAL A O 1
ATOM 1039 N N . SER A 1 145 ? -2.665 -7.417 12.362 1.00 98.00 145 SER A N 1
ATOM 1040 C CA . SER A 1 145 ? -1.477 -8.264 12.251 1.00 98.00 145 SER A CA 1
ATOM 1041 C C . SER A 1 145 ? -0.227 -7.402 12.144 1.00 98.00 145 SER A C 1
ATOM 1043 O O . SER A 1 145 ? -0.265 -6.378 11.466 1.00 98.00 145 SER A O 1
ATOM 1045 N N . GLY A 1 146 ? 0.876 -7.847 12.736 1.00 96.94 146 GLY A N 1
ATOM 1046 C CA . GLY A 1 146 ? 2.176 -7.183 12.683 1.00 96.94 146 GLY A CA 1
ATOM 1047 C C . GLY A 1 146 ? 3.058 -7.616 13.857 1.00 96.94 146 GLY A C 1
ATOM 1048 O O . GLY A 1 146 ? 2.677 -8.524 14.603 1.00 96.94 146 GLY A O 1
ATOM 1049 N N . PRO A 1 147 ? 4.230 -6.990 14.038 1.00 97.12 147 PRO A N 1
ATOM 1050 C CA . PRO A 1 147 ? 5.065 -7.198 15.217 1.00 97.12 147 PRO A CA 1
ATOM 1051 C C . PRO A 1 147 ? 4.344 -6.819 16.528 1.00 97.12 147 PRO A C 1
ATOM 1053 O O . PRO A 1 147 ? 3.386 -6.046 16.495 1.00 97.12 147 PRO A O 1
ATOM 1056 N N . PRO A 1 148 ? 4.806 -7.309 17.695 1.00 97.94 148 PRO A N 1
ATOM 1057 C CA . PRO A 1 148 ? 4.218 -6.957 18.986 1.00 97.94 148 PRO A CA 1
ATOM 1058 C C . PRO A 1 148 ? 4.145 -5.444 19.211 1.00 97.94 148 PRO A C 1
ATOM 1060 O O . PRO A 1 148 ? 5.115 -4.713 18.991 1.00 97.94 148 PRO A O 1
ATOM 1063 N N . GLY A 1 149 ? 2.988 -4.981 19.675 1.00 97.56 149 GLY A N 1
ATOM 1064 C CA . GLY A 1 149 ? 2.665 -3.565 19.696 1.00 97.56 149 GLY A CA 1
ATOM 1065 C C . GLY A 1 149 ? 1.296 -3.268 20.279 1.00 97.56 149 GLY A C 1
ATOM 1066 O O . GLY A 1 149 ? 0.595 -4.168 20.749 1.00 97.56 149 GLY A O 1
ATOM 1067 N N . PHE A 1 150 ? 0.900 -2.004 20.195 1.00 97.25 150 PHE A N 1
ATOM 1068 C CA . PHE A 1 150 ? -0.453 -1.564 20.515 1.00 97.25 150 PHE A CA 1
ATOM 1069 C C . PHE A 1 150 ? -1.057 -0.784 19.349 1.00 97.25 150 PHE A C 1
ATOM 1071 O O . PHE A 1 150 ? -0.354 -0.265 18.482 1.00 97.25 150 PHE A O 1
ATOM 1078 N N . VAL A 1 151 ? -2.381 -0.742 19.329 1.00 98.12 151 VAL A N 1
ATOM 1079 C CA . VAL A 1 151 ? -3.203 -0.251 18.231 1.00 98.12 151 VAL A CA 1
ATOM 1080 C C . VAL A 1 151 ? -4.175 0.777 18.777 1.00 98.12 151 VAL A C 1
ATOM 1082 O O . VAL A 1 151 ? -4.816 0.526 19.796 1.00 98.12 151 VAL A O 1
ATOM 1085 N N . ILE A 1 152 ? -4.323 1.893 18.073 1.00 96.25 152 ILE A N 1
ATOM 1086 C CA . ILE A 1 152 ? -5.421 2.840 18.264 1.00 96.25 152 ILE A CA 1
ATOM 1087 C C . ILE A 1 152 ? -6.304 2.755 17.020 1.00 96.25 152 ILE A C 1
ATOM 1089 O O . ILE A 1 152 ? -5.822 2.937 15.900 1.00 96.25 152 ILE A O 1
ATOM 1093 N N . LEU A 1 153 ? -7.584 2.447 17.218 1.00 96.38 153 LEU A N 1
ATOM 1094 C CA . LEU A 1 153 ? -8.570 2.300 16.150 1.00 96.38 153 LEU A CA 1
ATOM 1095 C C . LEU A 1 153 ? -9.449 3.541 16.088 1.00 96.38 153 LEU A C 1
ATOM 1097 O O . LEU A 1 153 ? -9.927 4.027 17.113 1.00 96.38 153 LEU A O 1
ATOM 1101 N N . PHE A 1 154 ? -9.690 4.028 14.881 1.00 93.00 154 PHE A N 1
ATOM 1102 C CA . PHE A 1 154 ? -10.532 5.187 14.655 1.00 93.00 154 PHE A CA 1
ATOM 1103 C C . PHE A 1 154 ? -11.437 4.966 13.448 1.00 93.00 154 PHE A C 1
ATOM 1105 O O . PHE A 1 154 ? -11.106 4.266 12.486 1.00 93.00 154 PHE A O 1
ATOM 1112 N N . ALA A 1 155 ? -12.615 5.569 13.531 1.00 91.81 155 ALA A N 1
ATOM 1113 C CA . ALA A 1 155 ? -13.565 5.661 12.445 1.00 91.81 155 ALA A CA 1
ATOM 1114 C C . ALA A 1 155 ? -13.801 7.126 12.104 1.00 91.81 155 ALA A C 1
ATOM 1116 O O . ALA A 1 155 ? -13.692 8.010 12.956 1.00 91.81 155 ALA A O 1
ATOM 1117 N N . GLY A 1 156 ? -14.166 7.370 10.857 1.00 90.06 156 GLY A N 1
ATOM 1118 C CA . GLY A 1 156 ? -14.532 8.700 10.412 1.00 90.06 156 GLY A CA 1
ATOM 1119 C C . GLY A 1 156 ? -15.186 8.677 9.044 1.00 90.06 156 GLY A C 1
ATOM 1120 O O . GLY A 1 156 ? -15.527 7.621 8.492 1.00 90.06 156 GLY A O 1
ATOM 1121 N N . LEU A 1 157 ? -15.420 9.874 8.529 1.00 81.44 157 LEU A N 1
ATOM 1122 C CA . LEU A 1 157 ? -15.992 10.085 7.213 1.00 81.44 157 LEU A CA 1
ATOM 1123 C C . LEU A 1 157 ? -14.884 9.980 6.154 1.00 81.44 157 LEU A C 1
ATOM 1125 O O . LEU A 1 157 ? -13.738 10.341 6.385 1.00 81.44 157 LEU A O 1
ATOM 1129 N N . LEU A 1 158 ? -15.200 9.425 4.982 1.00 78.00 158 LEU A N 1
ATOM 1130 C CA . LEU A 1 158 ? -14.210 9.134 3.928 1.00 78.00 158 LEU A CA 1
ATOM 1131 C C . LEU A 1 158 ? -13.725 10.383 3.160 1.00 78.00 158 LEU A C 1
ATOM 1133 O O . LEU A 1 158 ? -13.253 10.267 2.026 1.00 78.00 158 LEU A O 1
ATOM 1137 N N . ASP A 1 159 ? -13.864 11.566 3.747 1.00 73.00 159 ASP A N 1
ATOM 1138 C CA . ASP A 1 159 ? -13.455 12.859 3.228 1.00 73.00 159 ASP A CA 1
ATOM 1139 C C . ASP A 1 159 ? -12.281 13.428 4.036 1.00 73.00 159 ASP A C 1
ATOM 1141 O O . ASP A 1 159 ? -12.359 13.709 5.228 1.00 73.00 159 ASP A O 1
ATOM 1145 N N . GLY A 1 160 ? -11.163 13.633 3.345 1.00 81.38 160 GLY A N 1
ATOM 1146 C CA . GLY A 1 160 ? -9.956 14.190 3.941 1.00 81.38 160 GLY A CA 1
ATOM 1147 C C . GLY A 1 160 ? -8.851 13.166 4.163 1.00 81.38 160 GLY A C 1
ATOM 1148 O O . GLY A 1 160 ? -8.990 11.969 3.904 1.00 81.38 160 GLY A O 1
ATOM 1149 N N . HIS A 1 161 ? -7.701 13.708 4.541 1.00 88.94 161 HIS A N 1
ATOM 1150 C CA . HIS A 1 161 ? -6.544 12.957 4.991 1.00 88.94 161 HIS A CA 1
ATOM 1151 C C . HIS A 1 161 ? -5.676 13.859 5.860 1.00 88.94 161 HIS A C 1
ATOM 1153 O O . HIS A 1 161 ? -5.724 15.092 5.748 1.00 88.94 161 HIS A O 1
ATOM 1159 N N . ALA A 1 162 ? -4.811 13.241 6.647 1.00 90.44 162 ALA A N 1
ATOM 1160 C CA . ALA A 1 162 ? -3.708 13.921 7.294 1.00 90.44 162 ALA A CA 1
ATOM 1161 C C . ALA A 1 162 ? -2.432 13.085 7.186 1.00 90.44 162 ALA A C 1
ATOM 1163 O O . ALA A 1 162 ? -2.467 11.858 7.176 1.00 90.44 162 ALA A O 1
ATOM 1164 N N . SER A 1 163 ? -1.287 13.755 7.078 1.00 91.06 163 SER A N 1
ATOM 1165 C CA . SER A 1 163 ? 0.017 13.092 7.096 1.00 91.06 163 SER A CA 1
ATOM 1166 C C . SER A 1 163 ? 0.614 13.202 8.487 1.00 91.06 163 SER A C 1
ATOM 1168 O O . SER A 1 163 ? 0.666 14.294 9.054 1.00 91.06 163 SER A O 1
ATOM 1170 N N . LEU A 1 164 ? 1.090 12.083 9.016 1.00 92.81 164 LEU A N 1
ATOM 1171 C CA . LEU A 1 164 ? 1.850 12.040 10.253 1.00 92.81 164 LEU A CA 1
ATOM 1172 C C . LEU A 1 164 ? 3.093 11.195 10.007 1.00 92.81 164 LEU A C 1
ATOM 1174 O O . LEU A 1 164 ? 3.059 9.982 10.162 1.00 92.81 164 LEU A O 1
ATOM 1178 N N . SER A 1 165 ? 4.187 11.827 9.595 1.00 92.81 165 SER A N 1
ATOM 1179 C CA . SER A 1 165 ? 5.471 11.132 9.466 1.00 92.81 165 SER A CA 1
ATOM 1180 C C . SER A 1 165 ? 5.989 10.740 10.864 1.00 92.81 165 SER A C 1
ATOM 1182 O O . SER A 1 165 ? 5.868 11.553 11.786 1.00 92.81 165 SER A O 1
ATOM 1184 N N . PRO A 1 166 ? 6.524 9.520 11.062 1.00 93.88 166 PRO A N 1
ATOM 1185 C CA . PRO A 1 166 ? 6.821 8.488 10.058 1.00 93.88 166 PRO A CA 1
ATOM 1186 C C . PRO A 1 166 ? 5.712 7.435 9.866 1.00 93.88 166 PRO A C 1
ATOM 1188 O O . PRO A 1 166 ? 5.950 6.371 9.309 1.00 93.88 166 PRO A O 1
ATOM 1191 N N . PHE A 1 167 ? 4.496 7.684 10.341 1.00 95.06 167 PHE A N 1
ATOM 1192 C CA . PHE A 1 167 ? 3.410 6.703 10.337 1.00 95.06 167 PHE A CA 1
ATOM 1193 C C . PHE A 1 167 ? 2.624 6.641 9.016 1.00 95.06 167 PHE A C 1
ATOM 1195 O O . PHE A 1 167 ? 1.875 5.689 8.800 1.00 95.06 167 PHE A O 1
ATOM 1202 N N . GLY A 1 168 ? 2.769 7.636 8.138 1.00 94.88 168 GLY A N 1
ATOM 1203 C CA . GLY A 1 168 ? 2.097 7.700 6.839 1.00 94.88 168 GLY A CA 1
ATOM 1204 C C . GLY A 1 168 ? 0.852 8.590 6.831 1.00 94.88 168 GLY A C 1
ATOM 1205 O O . GLY A 1 168 ? 0.790 9.614 7.516 1.00 94.88 168 GLY A O 1
ATOM 1206 N N . PHE A 1 169 ? -0.145 8.206 6.033 1.00 93.69 169 PHE A N 1
ATOM 1207 C CA . PHE A 1 169 ? -1.419 8.919 5.899 1.00 93.69 169 PHE A CA 1
ATOM 1208 C C . PHE A 1 169 ? -2.557 8.290 6.708 1.00 93.69 169 PHE A C 1
ATOM 1210 O O . PHE A 1 169 ? -2.899 7.113 6.550 1.00 93.69 169 PHE A O 1
ATOM 1217 N N . GLU A 1 170 ? -3.216 9.147 7.472 1.00 93.56 170 GLU A N 1
ATOM 1218 C CA . GLU A 1 170 ? -4.585 8.979 7.934 1.00 93.56 170 GLU A CA 1
ATOM 1219 C C . GLU A 1 170 ? -5.528 9.305 6.765 1.00 93.56 170 GLU A C 1
ATOM 1221 O O . GLU A 1 170 ? -5.337 10.314 6.088 1.00 93.56 170 GLU A O 1
ATOM 1226 N N . THR A 1 171 ? -6.483 8.424 6.461 1.00 92.19 171 THR A N 1
ATOM 1227 C CA . THR A 1 171 ? -7.305 8.500 5.233 1.00 92.19 171 THR A CA 1
ATOM 1228 C C . THR A 1 171 ? -8.797 8.255 5.469 1.00 92.19 171 THR A C 1
ATOM 1230 O O . THR A 1 171 ? -9.553 8.000 4.527 1.00 92.19 171 THR A O 1
ATOM 1233 N N . VAL A 1 172 ? -9.243 8.291 6.719 1.00 92.00 172 VAL A N 1
ATOM 1234 C CA . VAL A 1 172 ? -10.642 8.110 7.134 1.00 92.00 172 VAL A CA 1
ATOM 1235 C C . VAL A 1 172 ? -11.212 9.381 7.766 1.00 92.00 172 VAL A C 1
ATOM 1237 O O . VAL A 1 172 ? -12.154 9.296 8.550 1.00 92.00 172 VAL A O 1
ATOM 1240 N N . GLY A 1 173 ? -10.658 10.542 7.417 1.00 85.00 173 GLY A N 1
ATOM 1241 C CA . GLY A 1 173 ? -11.153 11.849 7.813 1.00 85.00 173 GLY A CA 1
ATOM 1242 C C . GLY A 1 173 ? -10.057 12.912 7.805 1.00 85.00 173 GLY A C 1
ATOM 1243 O O . GLY A 1 173 ? -9.055 12.821 7.102 1.00 85.00 173 GLY A O 1
ATOM 1244 N N . GLN A 1 174 ? -10.272 13.951 8.605 1.00 79.88 174 GLN A N 1
ATOM 1245 C CA . GLN A 1 174 ? -9.203 14.783 9.154 1.00 79.88 174 GLN A CA 1
ATOM 1246 C C . GLN A 1 174 ? -9.153 14.524 10.659 1.00 79.88 174 GLN A C 1
ATOM 1248 O O . GLN A 1 174 ? -10.190 14.212 11.241 1.00 79.88 174 GLN A O 1
ATOM 1253 N N . PHE A 1 175 ? -8.006 14.727 11.315 1.00 76.19 175 PHE A N 1
ATOM 1254 C CA . PHE A 1 175 ? -7.841 14.456 12.755 1.00 76.19 175 PHE A CA 1
ATOM 1255 C C . PHE A 1 175 ? -8.959 15.014 13.659 1.00 76.19 175 PHE A C 1
ATOM 1257 O O . PHE A 1 175 ? -9.303 14.380 14.651 1.00 76.19 175 PHE A O 1
ATOM 1264 N N . ALA A 1 176 ? -9.560 16.158 13.314 1.00 72.62 176 ALA A N 1
ATOM 1265 C CA . ALA A 1 176 ? -10.667 16.756 14.070 1.00 72.62 176 ALA A CA 1
ATOM 1266 C C . ALA A 1 176 ? -11.991 15.962 14.008 1.00 72.62 176 ALA A C 1
ATOM 1268 O O . ALA A 1 176 ? -12.848 16.138 14.868 1.00 72.62 176 ALA A O 1
ATOM 1269 N N . ASN A 1 177 ? -12.151 15.093 13.008 1.00 80.19 177 ASN A N 1
ATOM 1270 C CA . ASN A 1 177 ? -13.370 14.332 12.723 1.00 80.19 177 ASN A CA 1
ATOM 1271 C C . ASN A 1 177 ? -13.217 12.834 13.029 1.00 80.19 177 ASN A C 1
ATOM 1273 O O . ASN A 1 177 ? -14.105 12.045 12.702 1.00 80.19 177 ASN A O 1
ATOM 1277 N N . LEU A 1 178 ? -12.090 12.432 13.623 1.00 85.75 178 LEU A N 1
ATOM 1278 C CA . LEU A 1 178 ? -11.849 11.045 13.994 1.00 85.75 178 LEU A CA 1
ATOM 1279 C C . LEU A 1 178 ? -12.544 10.711 15.306 1.00 85.75 178 LEU A C 1
ATOM 1281 O O . LEU A 1 178 ? -12.413 11.414 16.307 1.00 85.75 178 LEU A O 1
ATOM 1285 N N . ILE A 1 179 ? -13.238 9.582 15.303 1.00 88.50 179 ILE A N 1
ATOM 1286 C CA . ILE A 1 179 ? -13.886 9.020 16.477 1.00 88.50 179 ILE A CA 1
ATOM 1287 C C . ILE A 1 179 ? -13.077 7.788 16.887 1.00 88.50 179 ILE A C 1
ATOM 1289 O O . ILE A 1 179 ? -13.034 6.821 16.121 1.00 88.50 179 ILE A O 1
ATOM 1293 N N . PRO A 1 180 ? -12.430 7.787 18.067 1.00 89.88 180 PRO A N 1
ATOM 1294 C CA . PRO A 1 180 ? -11.830 6.580 18.618 1.00 89.88 180 PRO A CA 1
ATOM 1295 C C . PRO A 1 180 ? -12.879 5.474 18.754 1.00 89.88 180 PRO A C 1
ATOM 1297 O O . PRO A 1 180 ? -14.000 5.716 19.206 1.00 89.88 180 PRO A O 1
ATOM 1300 N N . VAL A 1 181 ? -12.523 4.255 18.361 1.00 87.69 181 VAL A N 1
ATOM 1301 C CA . VAL A 1 181 ? -13.437 3.109 18.344 1.00 87.69 181 VAL A CA 1
ATOM 1302 C C . VAL A 1 181 ? -13.028 2.113 19.425 1.00 87.69 181 VAL A C 1
ATOM 1304 O O . VAL A 1 181 ? -11.990 1.464 19.326 1.00 87.69 181 VAL A O 1
ATOM 1307 N N . GLY A 1 182 ? -13.885 1.950 20.435 1.00 88.19 182 GLY A N 1
ATOM 1308 C CA . GLY A 1 182 ? -13.658 1.014 21.538 1.00 88.19 182 GLY A CA 1
ATOM 1309 C C . GLY A 1 182 ? -12.723 1.573 22.625 1.00 88.19 182 GLY A C 1
ATOM 1310 O O . GLY A 1 182 ? -12.801 2.765 22.929 1.00 88.19 182 GLY A O 1
ATOM 1311 N N . PRO A 1 183 ? -11.899 0.731 23.283 1.00 90.12 183 PRO A N 1
ATOM 1312 C CA . PRO A 1 183 ? -10.957 1.190 24.303 1.00 90.12 183 PRO A CA 1
ATOM 1313 C C . PRO A 1 183 ? -9.882 2.115 23.701 1.00 90.12 183 PRO A C 1
ATOM 1315 O O . PRO A 1 183 ? -9.677 2.100 22.487 1.00 90.12 183 PRO A O 1
ATOM 1318 N N . PRO A 1 184 ? -9.138 2.877 24.530 1.00 91.56 184 PRO A N 1
ATOM 1319 C CA . PRO A 1 184 ? -8.094 3.783 24.041 1.00 91.56 184 PRO A CA 1
ATOM 1320 C C . PRO A 1 184 ? -7.034 3.091 23.175 1.00 91.56 184 PRO A C 1
ATOM 1322 O O . PRO A 1 184 ? -6.511 3.693 22.240 1.00 91.56 184 PRO A O 1
ATOM 1325 N N . SER A 1 185 ? -6.722 1.830 23.485 1.00 95.19 185 SER A N 1
ATOM 1326 C CA . SER A 1 185 ? -5.878 0.971 22.663 1.00 95.19 185 SER A CA 1
ATOM 1327 C C . SER A 1 185 ? -6.124 -0.514 22.946 1.00 95.19 185 SER A C 1
ATOM 1329 O O . SER A 1 185 ? -6.733 -0.883 23.953 1.00 95.19 185 SER A O 1
ATOM 1331 N N . PHE A 1 186 ? -5.636 -1.375 22.055 1.00 97.00 186 PHE A N 1
ATOM 1332 C CA . PHE A 1 186 ? -5.550 -2.826 22.254 1.00 97.00 186 PHE A CA 1
ATOM 1333 C C . PHE A 1 186 ? -4.256 -3.380 21.644 1.00 97.00 186 PHE A C 1
ATOM 1335 O O . PHE A 1 186 ? -3.586 -2.702 20.868 1.00 97.00 186 PHE A O 1
ATOM 1342 N N . ALA A 1 187 ? -3.860 -4.595 22.022 1.00 97.88 187 ALA A N 1
ATOM 1343 C CA . ALA A 1 187 ? -2.603 -5.183 21.561 1.00 97.88 187 ALA A CA 1
ATOM 1344 C C . ALA A 1 187 ? -2.691 -5.688 20.111 1.00 97.88 187 ALA A C 1
ATOM 1346 O O . ALA A 1 187 ? -3.704 -6.250 19.691 1.00 97.88 187 ALA A O 1
ATOM 1347 N N . VAL A 1 188 ? -1.597 -5.560 19.358 1.00 98.06 188 VAL A N 1
ATOM 1348 C CA . VAL A 1 188 ? -1.459 -6.198 18.037 1.00 98.06 188 VAL A CA 1
ATOM 1349 C C . VAL A 1 188 ? -1.630 -7.715 18.190 1.00 98.06 188 VAL A C 1
ATOM 1351 O O . VAL A 1 188 ? -1.118 -8.319 19.132 1.00 98.06 188 VAL A O 1
ATOM 1354 N N . GLY A 1 189 ? -2.383 -8.335 17.282 1.00 96.62 189 GLY A N 1
ATOM 1355 C CA . GLY A 1 189 ? -2.744 -9.754 17.329 1.00 96.62 189 GLY A CA 1
ATOM 1356 C C . GLY A 1 189 ? -3.902 -10.105 18.271 1.00 96.62 189 GLY A C 1
ATOM 1357 O O . GLY A 1 189 ? -4.422 -11.214 18.173 1.00 96.62 189 GLY A O 1
ATOM 1358 N N . GLN A 1 190 ? -4.352 -9.190 19.138 1.00 96.50 190 GLN A N 1
ATOM 1359 C CA . GLN A 1 190 ? -5.543 -9.398 19.965 1.00 96.50 190 GLN A CA 1
ATOM 1360 C C . GLN A 1 190 ? -6.786 -8.830 19.262 1.00 96.50 190 GLN A C 1
ATOM 1362 O O . GLN A 1 190 ? -6.780 -7.660 18.875 1.00 96.50 190 GLN A O 1
ATOM 1367 N N . PRO A 1 191 ? -7.852 -9.625 19.065 1.00 96.69 191 PRO A N 1
ATOM 1368 C CA . PRO A 1 191 ? -9.079 -9.136 18.453 1.00 96.69 191 PRO A CA 1
ATOM 1369 C C . PRO A 1 191 ? -9.871 -8.236 19.412 1.00 96.69 191 PRO A C 1
ATOM 1371 O O . PRO A 1 191 ? -10.033 -8.545 20.591 1.00 96.69 191 PRO A O 1
ATOM 1374 N N . LEU A 1 192 ? -10.426 -7.153 18.875 1.00 96.56 192 LEU A N 1
ATOM 1375 C CA . LEU A 1 192 ? -11.382 -6.265 19.526 1.00 96.56 192 LEU A CA 1
ATOM 1376 C C . LEU A 1 192 ? -12.769 -6.502 18.919 1.00 96.56 192 LEU A C 1
ATOM 1378 O O . LEU A 1 192 ? -12.998 -6.197 17.751 1.00 96.56 192 LEU A O 1
ATOM 1382 N N . ALA A 1 193 ? -13.699 -7.040 19.705 1.00 95.50 193 ALA A N 1
ATOM 1383 C CA . ALA A 1 193 ? -15.081 -7.258 19.283 1.00 95.50 193 ALA A CA 1
ATOM 1384 C C . ALA A 1 193 ? -15.979 -6.109 19.754 1.00 95.50 193 ALA A C 1
ATOM 1386 O O . ALA A 1 193 ? -16.001 -5.790 20.943 1.00 95.50 193 ALA A O 1
ATOM 1387 N N . LEU A 1 194 ? -16.733 -5.5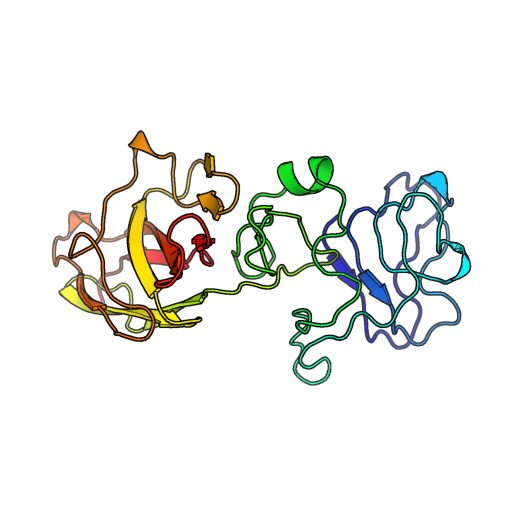04 18.835 1.00 93.44 194 LEU A N 1
ATOM 1388 C CA . LEU A 1 194 ? -17.656 -4.406 19.119 1.00 93.44 194 LEU A CA 1
ATOM 1389 C C . LEU A 1 194 ? -19.010 -4.659 18.464 1.00 93.44 194 LEU A C 1
ATOM 1391 O O . LEU A 1 194 ? -19.096 -5.144 17.337 1.00 93.44 194 LEU A O 1
ATOM 1395 N N . ILE A 1 195 ? -20.076 -4.293 19.168 1.00 91.88 195 ILE A N 1
ATOM 1396 C CA . ILE A 1 195 ? -21.432 -4.328 18.622 1.00 91.88 195 ILE A CA 1
ATOM 1397 C C . ILE A 1 195 ? -21.673 -3.026 17.861 1.00 91.88 195 ILE A C 1
ATOM 1399 O O . ILE A 1 195 ? -21.511 -1.936 18.413 1.00 91.88 195 ILE A O 1
ATOM 1403 N N . VAL A 1 196 ? -22.083 -3.135 16.599 1.00 88.62 196 VAL A N 1
ATOM 1404 C CA . VAL A 1 196 ? -22.590 -1.992 15.838 1.00 88.62 196 VAL A CA 1
ATOM 1405 C C . VAL A 1 196 ? -23.895 -1.546 16.476 1.00 88.62 196 VAL A C 1
ATOM 1407 O O . VAL A 1 196 ? -24.801 -2.357 16.661 1.00 88.62 196 VAL A O 1
ATOM 1410 N N . SER A 1 197 ? -24.013 -0.258 16.798 1.00 88.12 197 SER A N 1
ATOM 1411 C CA . SER A 1 197 ? -25.253 0.288 17.350 1.00 88.12 197 SER A CA 1
ATOM 1412 C C . SER A 1 197 ? -26.460 -0.096 16.484 1.00 88.12 197 SER A C 1
ATOM 1414 O O . SER A 1 197 ? -26.419 -0.001 15.259 1.00 88.12 197 SER A O 1
ATOM 1416 N N . GLY A 1 198 ? -27.547 -0.527 17.126 1.00 87.88 198 GLY A N 1
ATOM 1417 C CA . GLY A 1 198 ? -28.817 -0.845 16.465 1.00 87.88 198 GLY A CA 1
ATOM 1418 C C . GLY A 1 198 ? -29.634 0.389 16.070 1.00 87.88 198 GLY A C 1
ATOM 1419 O O . GLY A 1 198 ? -30.821 0.263 15.786 1.00 87.88 198 GLY A O 1
ATOM 1420 N N . ALA A 1 199 ? -29.045 1.588 16.118 1.00 89.75 199 ALA A N 1
ATOM 1421 C CA . ALA A 1 199 ? -29.735 2.829 15.796 1.00 89.75 199 ALA A CA 1
ATOM 1422 C C . ALA A 1 199 ? -30.137 2.859 14.306 1.00 89.75 199 ALA A C 1
ATOM 1424 O O . ALA A 1 199 ? -29.252 2.828 13.447 1.00 89.75 199 ALA A O 1
ATOM 1425 N N . PRO A 1 200 ? -31.437 3.005 13.976 1.00 88.69 200 PRO A N 1
ATOM 1426 C CA . PRO A 1 200 ? -31.894 3.041 12.584 1.00 88.69 200 PRO A CA 1
ATOM 1427 C C . PRO A 1 200 ? -31.270 4.173 11.758 1.00 88.69 200 PRO A C 1
ATOM 1429 O O . PRO A 1 200 ? -31.121 4.049 10.549 1.00 88.69 200 PRO A O 1
ATOM 1432 N N . SER A 1 201 ? -30.846 5.265 12.405 1.00 89.06 201 SER A N 1
ATOM 1433 C CA . SER A 1 201 ? -30.166 6.392 11.753 1.00 89.06 201 SER A CA 1
ATOM 1434 C C . SER A 1 201 ? -28.812 6.036 11.132 1.00 89.06 201 SER A C 1
ATOM 1436 O O . SER A 1 201 ? -28.288 6.822 10.345 1.00 89.06 201 SER A O 1
ATOM 1438 N N . LEU A 1 202 ? -28.233 4.883 11.478 1.00 87.81 202 LEU A N 1
ATOM 1439 C CA . LEU A 1 202 ? -27.000 4.401 10.864 1.00 87.81 202 LEU A CA 1
ATOM 1440 C C . LEU A 1 202 ? -27.244 3.737 9.510 1.00 87.81 202 LEU A C 1
ATOM 1442 O O . LEU A 1 202 ? -26.298 3.612 8.738 1.00 87.81 202 LEU A O 1
ATOM 1446 N N . GLU A 1 203 ? -28.470 3.324 9.187 1.00 90.88 203 GLU A N 1
ATOM 1447 C CA . GLU A 1 203 ? -28.745 2.631 7.934 1.00 90.88 203 GLU A CA 1
ATOM 1448 C C . GLU A 1 203 ? -28.343 3.478 6.717 1.00 90.88 203 GLU A C 1
ATOM 1450 O O . GLU A 1 203 ? -28.694 4.648 6.569 1.00 90.8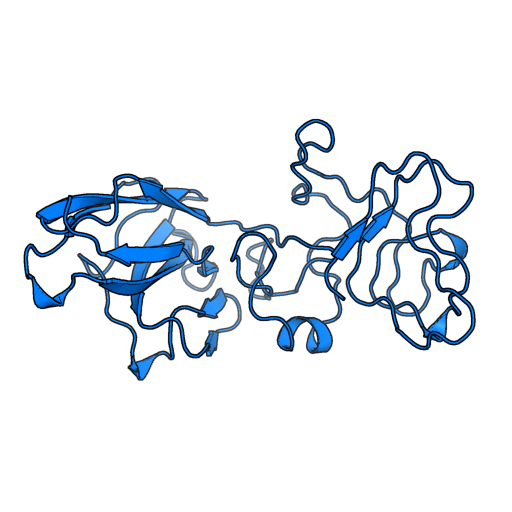8 203 GLU A O 1
ATOM 1455 N N . GLY A 1 204 ? -27.556 2.879 5.826 1.00 89.62 204 GLY A N 1
ATOM 1456 C CA . GLY A 1 204 ? -27.058 3.523 4.622 1.00 89.62 204 GLY A CA 1
ATOM 1457 C C . GLY A 1 204 ? -25.860 4.452 4.833 1.00 89.62 204 GLY A C 1
ATOM 1458 O O . GLY A 1 204 ? -25.257 4.840 3.825 1.00 89.62 204 GLY A O 1
ATOM 1459 N N . PHE A 1 205 ? -25.480 4.754 6.078 1.00 89.81 205 PHE A N 1
ATOM 1460 C CA . PHE A 1 205 ? -24.335 5.599 6.408 1.00 89.81 205 PHE A CA 1
ATOM 1461 C C . PHE A 1 205 ? -23.022 4.941 5.968 1.00 89.81 205 PHE A C 1
ATOM 1463 O O . PHE A 1 205 ? -22.799 3.747 6.188 1.00 89.81 205 PHE A O 1
ATOM 1470 N N . ARG A 1 206 ? -22.152 5.722 5.318 1.00 90.88 206 ARG A N 1
ATOM 1471 C CA . ARG A 1 206 ? -20.838 5.275 4.836 1.00 90.88 206 ARG A CA 1
ATOM 1472 C C . ARG A 1 206 ? -19.757 5.736 5.793 1.00 90.88 206 ARG A C 1
ATOM 1474 O O . ARG A 1 206 ? -19.768 6.885 6.219 1.00 90.88 206 ARG A O 1
ATOM 1481 N N . PHE A 1 207 ? -18.808 4.859 6.072 1.00 90.50 207 PHE A N 1
ATOM 1482 C CA . PHE A 1 207 ? -17.746 5.132 7.028 1.00 90.50 207 PHE A CA 1
ATOM 1483 C C . PHE A 1 207 ? -16.418 4.539 6.569 1.00 90.50 207 PHE A C 1
ATOM 1485 O O . PHE A 1 207 ? -16.368 3.586 5.782 1.00 90.50 207 PHE A O 1
ATOM 1492 N N . GLY A 1 208 ? -15.342 5.122 7.078 1.00 92.94 208 GLY A N 1
ATOM 1493 C CA . GLY A 1 208 ? -14.008 4.554 7.053 1.00 92.94 208 GLY A CA 1
ATOM 1494 C C . GLY A 1 208 ? -13.621 4.018 8.422 1.00 92.94 208 GLY A C 1
ATOM 1495 O O . GLY A 1 208 ? -14.016 4.583 9.439 1.00 92.94 208 GLY A O 1
ATOM 1496 N N . VAL A 1 209 ? -12.831 2.949 8.444 1.00 94.81 209 VAL A N 1
ATOM 1497 C CA . VAL A 1 209 ? -12.105 2.506 9.639 1.00 94.81 209 VAL A CA 1
ATOM 1498 C C . VAL A 1 209 ? -10.643 2.356 9.275 1.00 94.81 209 VAL A C 1
ATOM 1500 O O . VAL A 1 209 ? -10.313 1.770 8.245 1.00 94.81 209 VAL A O 1
ATOM 1503 N N . GLN A 1 210 ? -9.766 2.877 10.113 1.00 96.06 210 GLN A N 1
ATOM 1504 C CA . GLN A 1 210 ? -8.330 2.701 9.984 1.00 96.06 210 GLN A CA 1
ATOM 1505 C C . GLN A 1 210 ? -7.739 2.642 11.391 1.00 96.06 210 GLN A C 1
ATOM 1507 O O . GLN A 1 210 ? -8.347 3.084 12.367 1.00 96.06 210 GLN A O 1
ATOM 1512 N N . ALA A 1 211 ? -6.571 2.032 11.507 1.00 96.62 211 ALA A N 1
ATOM 1513 C CA . ALA A 1 211 ? -5.832 2.003 12.747 1.00 96.62 211 ALA A CA 1
ATOM 1514 C C . ALA A 1 211 ? -4.457 2.636 12.556 1.00 96.62 211 ALA A C 1
ATOM 1516 O O . ALA A 1 211 ? -3.914 2.665 11.451 1.00 96.62 211 ALA A O 1
ATOM 1517 N N . ILE A 1 212 ? -3.879 3.098 13.657 1.00 96.44 212 ILE A N 1
ATOM 1518 C CA . ILE A 1 212 ? -2.447 3.347 13.780 1.00 96.44 212 ILE A CA 1
ATOM 1519 C C . ILE A 1 212 ? -1.896 2.331 14.771 1.00 96.44 212 ILE A C 1
ATOM 1521 O O . ILE A 1 212 ? -2.467 2.122 15.844 1.00 96.44 212 ILE A O 1
ATOM 1525 N N . ALA A 1 213 ? -0.825 1.654 14.379 1.00 97.44 213 ALA A N 1
ATOM 1526 C CA . ALA A 1 213 ? -0.176 0.641 15.192 1.00 97.44 213 ALA A CA 1
ATOM 1527 C C . ALA A 1 213 ? 1.269 1.043 15.470 1.00 97.44 213 ALA A C 1
ATOM 1529 O O . ALA A 1 213 ? 1.956 1.559 14.587 1.00 97.44 213 ALA A O 1
ATOM 1530 N N . PHE A 1 214 ? 1.716 0.778 16.693 1.00 97.31 214 PHE A N 1
ATOM 1531 C CA . PHE A 1 214 ? 3.030 1.151 17.202 1.00 97.31 214 PHE A CA 1
ATOM 1532 C C . PHE A 1 214 ? 3.774 -0.083 17.692 1.00 97.31 214 PHE A C 1
ATOM 1534 O O . PHE A 1 214 ? 3.162 -0.988 18.264 1.00 97.31 214 PHE A O 1
ATOM 1541 N N . LEU A 1 215 ? 5.094 -0.108 17.527 1.00 96.81 215 LEU A N 1
ATOM 1542 C CA . LEU A 1 215 ? 5.930 -1.148 18.118 1.00 96.81 215 LEU A CA 1
ATOM 1543 C C . LEU A 1 215 ? 5.940 -1.044 19.644 1.00 96.81 215 LEU A C 1
ATOM 1545 O O . LEU A 1 215 ? 6.123 0.032 20.208 1.00 96.81 215 LEU A O 1
ATOM 1549 N N . ALA A 1 216 ? 5.848 -2.187 20.325 1.00 96.00 216 ALA A N 1
ATOM 1550 C CA . ALA A 1 216 ? 5.960 -2.236 21.784 1.00 96.00 216 ALA A CA 1
ATOM 1551 C C . ALA A 1 216 ? 7.354 -1.806 22.273 1.00 96.00 216 ALA A C 1
ATOM 1553 O O . ALA A 1 216 ? 7.481 -1.222 23.344 1.00 96.00 216 ALA A O 1
ATOM 1554 N N . SER A 1 217 ? 8.395 -2.093 21.487 1.00 95.50 217 SER A N 1
ATOM 1555 C CA . SER A 1 217 ? 9.782 -1.752 21.816 1.00 95.50 217 SER A CA 1
ATOM 1556 C C . SER A 1 217 ? 10.124 -0.279 21.596 1.00 95.50 217 SER A C 1
ATOM 1558 O O . SER A 1 217 ? 11.101 0.196 22.162 1.00 95.50 217 SER A O 1
ATOM 1560 N N . ASP A 1 218 ? 9.373 0.419 20.740 1.00 95.62 218 ASP A N 1
ATOM 1561 C CA . ASP A 1 218 ? 9.622 1.816 20.384 1.00 95.62 218 ASP A CA 1
ATOM 1562 C C . ASP A 1 218 ? 8.344 2.458 19.810 1.00 95.62 218 ASP A C 1
ATOM 1564 O O . ASP A 1 218 ? 8.071 2.331 18.614 1.00 95.62 218 ASP A O 1
ATOM 1568 N N . PRO A 1 219 ? 7.556 3.166 20.637 1.00 93.12 219 PRO A N 1
ATOM 1569 C CA . PRO A 1 219 ? 6.321 3.809 20.194 1.00 93.12 219 PRO A CA 1
ATOM 1570 C C . PRO A 1 219 ? 6.514 4.971 19.210 1.00 93.12 219 PRO A C 1
ATOM 1572 O O . PRO A 1 219 ? 5.529 5.468 18.673 1.00 93.12 219 PRO A O 1
ATOM 1575 N N . SER A 1 220 ? 7.749 5.422 18.952 1.00 93.75 220 SER A N 1
ATOM 1576 C CA . SER A 1 220 ? 8.014 6.376 17.864 1.00 93.75 220 SER A CA 1
ATOM 1577 C C . SER A 1 220 ? 7.971 5.716 16.480 1.00 93.75 220 SER A C 1
ATOM 1579 O O . SER A 1 220 ? 7.938 6.407 15.463 1.00 93.75 220 SER A O 1
ATOM 1581 N N . LYS A 1 221 ? 7.931 4.378 16.444 1.00 95.25 221 LYS A N 1
ATOM 1582 C CA . LYS A 1 221 ? 7.903 3.558 15.237 1.00 95.25 221 LYS A CA 1
ATOM 1583 C C . LYS A 1 221 ? 6.567 2.856 15.098 1.00 95.25 221 LYS A C 1
ATOM 1585 O O . LYS A 1 221 ? 6.061 2.219 16.025 1.00 95.25 221 LYS A O 1
ATOM 1590 N N . GLY A 1 222 ? 6.016 2.923 13.901 1.00 95.56 222 GLY A N 1
ATOM 1591 C CA . GLY A 1 222 ? 4.710 2.375 13.607 1.00 95.56 222 GLY A CA 1
ATOM 1592 C C . GLY A 1 222 ? 4.240 2.810 12.236 1.00 95.56 222 GLY A C 1
ATOM 1593 O O . GLY A 1 222 ? 4.992 3.406 11.471 1.00 95.56 222 GLY A O 1
ATOM 1594 N N . GLN A 1 223 ? 2.973 2.551 11.950 1.00 96.50 223 GLN A N 1
ATOM 1595 C CA . GLN A 1 223 ? 2.327 3.080 10.757 1.00 96.50 223 GLN A CA 1
ATOM 1596 C C . GLN A 1 223 ? 0.810 3.042 10.879 1.00 96.50 223 GLN A C 1
ATOM 1598 O O . GLN A 1 223 ? 0.234 2.266 11.650 1.00 96.50 223 GLN A O 1
ATOM 1603 N N . PHE A 1 224 ? 0.164 3.840 10.043 1.00 96.44 224 PHE A N 1
ATOM 1604 C CA . PHE A 1 224 ? -1.224 3.631 9.696 1.00 96.44 224 PHE A CA 1
ATOM 1605 C C . PHE A 1 224 ? -1.404 2.309 8.942 1.00 96.44 224 PHE A C 1
ATOM 1607 O O . PHE A 1 224 ? -0.556 1.875 8.158 1.00 96.44 224 PHE A O 1
ATOM 1614 N N . THR A 1 225 ? -2.528 1.647 9.187 1.00 96.94 225 THR A N 1
ATOM 1615 C CA . THR A 1 225 ? -2.926 0.441 8.462 1.00 96.94 225 THR A CA 1
ATOM 1616 C C . THR A 1 225 ? -3.598 0.797 7.139 1.00 96.94 225 THR A C 1
ATOM 1618 O O . THR A 1 225 ? -3.870 1.963 6.841 1.00 96.94 225 THR A O 1
ATOM 1621 N N . ASN A 1 226 ? -3.957 -0.229 6.370 1.00 95.62 226 ASN A N 1
ATOM 1622 C CA . ASN A 1 226 ? -4.998 -0.097 5.360 1.00 95.62 226 ASN A CA 1
ATOM 1623 C C . ASN A 1 226 ? -6.290 0.464 5.956 1.00 95.62 226 ASN A C 1
ATOM 1625 O O . ASN A 1 226 ? -6.645 0.189 7.110 1.00 95.62 226 ASN A O 1
ATOM 1629 N N . ARG A 1 227 ? -6.984 1.242 5.133 1.00 94.31 227 ARG A N 1
ATOM 1630 C CA . ARG A 1 227 ? -8.339 1.698 5.379 1.00 94.31 227 ARG A CA 1
ATOM 1631 C C . ARG A 1 227 ? -9.331 0.615 4.976 1.00 94.31 227 ARG A C 1
ATOM 1633 O O . ARG A 1 227 ? -9.217 -0.007 3.925 1.00 94.31 227 ARG A O 1
ATOM 1640 N N . TYR A 1 228 ? -10.363 0.457 5.786 1.00 94.00 228 TYR A N 1
ATOM 1641 C CA . TYR A 1 228 ? -11.589 -0.231 5.422 1.00 94.00 228 TYR A CA 1
ATOM 1642 C C . TYR A 1 228 ? -12.681 0.783 5.098 1.00 94.00 228 TYR A C 1
ATOM 1644 O O . TYR A 1 228 ? -12.808 1.804 5.774 1.00 94.00 228 TYR A O 1
ATOM 1652 N N . ARG A 1 229 ? -13.492 0.484 4.084 1.00 92.12 229 ARG A N 1
ATOM 1653 C CA . ARG A 1 229 ? -14.685 1.255 3.732 1.00 92.12 229 ARG A CA 1
ATOM 1654 C C . ARG A 1 229 ? -15.906 0.391 3.980 1.00 92.12 229 ARG A C 1
ATOM 1656 O O . ARG A 1 229 ? -16.006 -0.707 3.442 1.00 92.12 229 ARG A O 1
ATOM 1663 N N . GLY A 1 230 ? -16.838 0.907 4.765 1.00 90.81 230 GLY A N 1
ATOM 1664 C CA . GLY A 1 230 ? -18.079 0.227 5.086 1.00 90.81 230 GLY A CA 1
ATOM 1665 C C . GLY A 1 230 ? -19.297 1.066 4.738 1.00 90.81 230 GLY A C 1
ATOM 1666 O O . GLY A 1 230 ? -19.241 2.293 4.617 1.00 90.81 230 GLY A O 1
ATOM 1667 N N . ARG A 1 231 ? -20.426 0.377 4.607 1.00 91.81 231 ARG A N 1
ATOM 1668 C CA . ARG A 1 231 ? -21.754 0.975 4.627 1.00 91.81 231 ARG A CA 1
ATOM 1669 C C . ARG A 1 231 ? -22.601 0.159 5.581 1.00 91.81 231 ARG A C 1
ATOM 1671 O O . ARG A 1 231 ? -22.645 -1.059 5.435 1.00 91.81 231 ARG A O 1
ATOM 1678 N N . PHE A 1 232 ? -23.245 0.819 6.532 1.00 90.88 232 PHE A N 1
ATOM 1679 C CA . PHE A 1 232 ? -24.174 0.131 7.414 1.00 90.88 232 PHE A CA 1
ATOM 1680 C C . PHE A 1 232 ? -25.452 -0.234 6.664 1.00 90.88 232 PHE A C 1
ATOM 1682 O O . PHE A 1 232 ? -25.953 0.556 5.857 1.00 90.88 232 PHE A O 1
ATOM 1689 N N . TYR A 1 233 ? -25.983 -1.419 6.932 1.00 89.81 233 TYR A N 1
ATOM 1690 C CA . TYR A 1 233 ? -27.253 -1.872 6.376 1.00 89.81 233 TYR A CA 1
ATOM 1691 C C . TYR A 1 233 ? -28.081 -2.624 7.418 1.00 89.81 233 TYR A C 1
ATOM 1693 O O . TYR A 1 233 ? -27.557 -3.142 8.409 1.00 89.81 233 TYR A O 1
ATOM 1701 N N . ASN A 1 234 ? -29.387 -2.634 7.184 1.00 82.81 234 ASN A N 1
ATOM 1702 C CA . ASN A 1 234 ? -30.362 -3.470 7.870 1.00 82.81 234 ASN A CA 1
ATOM 1703 C C . ASN A 1 234 ? -30.469 -4.789 7.070 1.00 82.81 234 ASN A C 1
ATOM 1705 O O . ASN A 1 234 ? -30.400 -4.719 5.838 1.00 82.81 234 ASN A O 1
ATOM 1709 N N . PRO A 1 235 ? -30.512 -5.970 7.712 1.00 68.94 235 PRO A N 1
ATOM 1710 C CA . PRO A 1 235 ? -30.684 -7.249 7.017 1.00 68.94 235 PRO A CA 1
ATOM 1711 C C . PRO A 1 235 ? -31.983 -7.333 6.206 1.00 68.94 235 PRO A C 1
ATOM 1713 O O . PRO A 1 235 ? -32.983 -6.689 6.600 1.00 68.94 235 PRO A O 1
#

Foldseek 3Di:
DQAEFEDAQAEGDEDDPPDDAAAFLAEQDHHNHPFNYYPDDLVRYACYAGDPVNDPGRLYHPDPQCAPDVPVPRREGDLPGPQALRGDPVVLVVPQAAPQQWGQWAPLVLPQATGGGRHRDHRFQKAWDWDDALEAQDKIKIAIAHAKWKKWKWKFDQDDWDQDGPAGIDRFYPPVGIDTDDPRIDIHVDMDMDTHHNDPVQAQPKMKMKMWIAHPVGRSTTYIHRIDIHGYHHD

Radius of gyration: 19.71 Å; Cα contacts (8 Å, |Δi|>4): 657; chains: 1; bounding box: 52×34×56 Å

Secondary structure (DSSP, 8-state):
---EE---SS-SEE--TT----EES-EE-S-SSS-SEES--GGGEES-B--GGGTTSTT-B-S---EEEGGGTEEEEPTT-TTTT-S-HHHHHT--B-TTS-BS-B-TT-SS--BPPSSS----SSEEEEES--BTTSEEEEEEESSSEEEEEEEE-SS--EEETTTEEE-SS-GGG-EE-SSS-EETT--EEEEPP--GGGTT-EEEEEEEEEETTEEEEEEE-PPEEEE-B--

Solvent-accessible surface area (backbone atoms only — not comparable to full-atom values): 12141 Å² total; per-residue (Å²): 78,61,35,64,40,61,70,36,75,43,54,45,49,76,50,57,90,94,66,84,81,61,48,29,18,18,28,27,42,75,27,63,28,100,42,26,64,41,77,72,54,72,91,39,39,29,18,21,32,36,43,67,91,41,40,79,40,63,63,16,34,54,65,75,57,46,50,68,34,69,93,78,69,36,67,40,53,38,99,84,23,81,39,59,53,55,22,50,59,72,69,35,71,76,39,65,52,32,83,72,38,26,26,34,26,33,20,62,78,60,75,63,54,44,34,17,33,32,17,35,38,54,54,73,62,42,42,63,46,76,43,68,59,63,31,55,57,31,58,33,36,39,33,32,49,52,71,66,23,42,30,37,42,32,32,19,43,73,60,58,54,40,79,43,86,28,25,17,34,48,62,28,12,37,82,93,55,52,40,77,52,81,63,87,56,48,47,40,69,46,74,48,75,44,68,36,65,68,54,74,86,44,52,70,41,65,38,18,39,35,37,40,37,26,35,65,92,42,72,84,25,35,28,39,18,27,48,46,82,50,54,30,34,75,136

Nearest PDB structures (foldseek):
  4m3k-assembly1_B  TM=4.154E-01  e=1.049E-02  Lama glama
  6w5v-assembly1_D  TM=5.212E-01  e=5.343E-02  Homo sapiens
  3lb6-assembly2_D  TM=5.608E-01  e=2.721E-01  Homo sapiens
  3bn3-assembly1_B  TM=4.197E-01  e=2.878E-01  Homo sapiens
  7kdm-assembly2_F  TM=3.870E-01  e=2.296E+00  Lama glama